Protein AF-A0A1G8N4F0-F1 (afdb_monomer_lite)

Organism: NCBI:txid83767

Secondary structure (DSSP, 8-state):
--------HHHHHHHHH--S-------------GGG----HHHHHHHHHHHHHHTS---SS--TTEEEEEPGGGS-TTT--SSPEEEEEEEEETTTTEEEEEEEES-GGG--TTEEEPPGGG---GGGSEEEEEEEEEEPPPTTPEEEEE--HHHHHHHHHHHHHHHHTPPP-SPP-TT--EEEEETTTEEEEE-PPPPTT-THHHHHHHHHHHHHHHHHHHHHHHHHHHHHHHHHHHHHHHHHTT--EEE-----SS----TT-EEEEETTTEEEEEEE-SSSEEEEEEEE-SSS-EEEEEEETTEEEEEEEE-STT-EEEEEEETTS-EEEEEEETTSPPEEEEE---

Foldseek 3Di:
DDDPADDDPVVLVCVVPDDPDDDPPDDDDDDDPPPPDPDPVVVVVLVVLQVVLVPDPQDLDDDQQWKKWAAQVNDDPVQRDPHTWIWGFHDAPPVQQKTKIWTFALPQLLFEPLKFQADCVQSFNSRRRITNLLGIAIANRDSPIDTGHGDDPQSSVSSPLSNVCNVVVPDFPDDDDGRDWDWDDRPDPHIGTTHYHADPPRPSVVVVVSSNVSRVSVRVVRLVVLCVLVVVLVVVLVVVLLVVVVWDKAWDQDDDPDDDDRDDKTKIDTHQAWIWIWDDDGSFKTKIKIFGNAQWKKKKFKDFPNHTDDIDIDRGRGDMDIDIDGNPGWMWIWIDTHPDDIRIRTRDDD

Structure (mmCIF, N/CA/C/O backbone):
data_AF-A0A1G8N4F0-F1
#
_entry.id   AF-A0A1G8N4F0-F1
#
loop_
_atom_site.group_PDB
_atom_site.id
_atom_site.type_symbol
_atom_site.label_atom_id
_atom_site.label_alt_id
_atom_site.label_comp_id
_atom_site.label_asym_id
_atom_site.label_entity_id
_atom_site.label_seq_id
_atom_site.pdbx_PDB_ins_code
_atom_site.Cartn_x
_atom_site.Cartn_y
_atom_site.Cartn_z
_atom_site.occupancy
_atom_site.B_iso_or_equiv
_atom_site.auth_seq_id
_atom_site.auth_comp_id
_atom_site.auth_asym_id
_atom_site.auth_atom_id
_atom_site.pdbx_PDB_model_num
ATOM 1 N N . MET A 1 1 ? -12.714 -10.539 -28.016 1.00 29.08 1 MET A N 1
ATOM 2 C CA . MET A 1 1 ? -13.065 -9.392 -27.149 1.00 29.08 1 MET A CA 1
ATOM 3 C C . MET A 1 1 ? -11.780 -8.821 -26.570 1.00 29.08 1 MET A C 1
ATOM 5 O O . MET A 1 1 ? -11.291 -9.310 -25.561 1.00 29.08 1 MET A O 1
ATOM 9 N N . THR A 1 2 ? -11.187 -7.851 -27.255 1.00 29.64 2 THR A N 1
ATOM 10 C CA . THR A 1 2 ? -9.996 -7.119 -26.814 1.00 29.64 2 THR A CA 1
ATOM 11 C C . THR A 1 2 ? -10.400 -6.172 -25.686 1.00 29.64 2 THR A C 1
ATOM 13 O O . THR A 1 2 ? -11.026 -5.141 -25.911 1.00 29.64 2 THR A O 1
ATOM 16 N N . ARG A 1 3 ? -10.120 -6.551 -24.434 1.00 36.69 3 ARG A N 1
ATOM 17 C CA . ARG A 1 3 ? -10.261 -5.628 -23.303 1.00 36.69 3 ARG A CA 1
ATOM 18 C C . ARG A 1 3 ? -9.151 -4.585 -23.441 1.00 36.69 3 ARG A C 1
ATOM 20 O O . ARG A 1 3 ? -7.982 -4.930 -23.321 1.00 36.69 3 ARG A O 1
ATOM 27 N N . ASN A 1 4 ? -9.512 -3.339 -23.742 1.00 36.84 4 ASN A N 1
ATOM 28 C CA . ASN A 1 4 ? -8.600 -2.197 -23.686 1.00 36.84 4 ASN A CA 1
ATOM 29 C C . ASN A 1 4 ? -8.135 -2.031 -22.234 1.00 36.84 4 ASN A C 1
ATOM 31 O O . ASN A 1 4 ? -8.921 -1.620 -21.386 1.00 36.84 4 ASN A O 1
ATOM 35 N N . VAL A 1 5 ? -6.890 -2.412 -21.933 1.00 45.81 5 VAL A N 1
ATOM 36 C CA . VAL A 1 5 ? -6.373 -2.402 -20.551 1.00 45.81 5 VAL A CA 1
ATOM 37 C C . VAL A 1 5 ? -5.671 -1.087 -20.196 1.00 45.81 5 VAL A C 1
ATO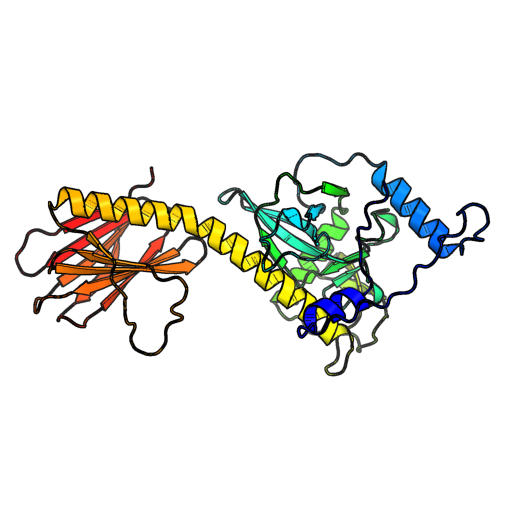M 39 O O . VAL A 1 5 ? -5.438 -0.856 -19.018 1.00 45.81 5 VAL A O 1
ATOM 42 N N . TRP A 1 6 ? -5.368 -0.191 -21.145 1.00 44.38 6 TRP A N 1
ATOM 43 C CA . TRP A 1 6 ? -4.582 1.005 -20.819 1.00 44.38 6 TRP A CA 1
ATOM 44 C C . TRP A 1 6 ? -4.972 2.267 -21.600 1.00 44.38 6 TRP A C 1
ATOM 46 O O . TRP A 1 6 ? -5.128 2.190 -22.820 1.00 44.38 6 TRP A O 1
ATOM 56 N N . PRO A 1 7 ? -5.101 3.441 -20.948 1.00 47.06 7 PRO A N 1
ATOM 57 C CA . PRO A 1 7 ? -5.279 4.709 -21.629 1.00 47.06 7 PRO A CA 1
ATOM 58 C C . PRO A 1 7 ? -3.924 5.362 -21.892 1.00 47.06 7 PRO A C 1
ATOM 60 O O . PRO A 1 7 ? -2.971 5.203 -21.138 1.00 47.06 7 PRO A O 1
ATOM 63 N N . SER A 1 8 ? -3.866 6.234 -22.888 1.00 48.88 8 SER A N 1
ATOM 64 C CA . SER A 1 8 ? -2.773 7.204 -22.979 1.00 48.88 8 SER A CA 1
ATOM 65 C C . SER A 1 8 ? -2.791 8.184 -21.791 1.00 48.88 8 SER A C 1
ATOM 67 O O . SER A 1 8 ? -3.851 8.454 -21.216 1.00 48.88 8 SER A O 1
ATOM 69 N N . LEU A 1 9 ? -1.646 8.810 -21.481 1.00 44.94 9 LEU A N 1
ATOM 70 C CA . LEU A 1 9 ? -1.523 9.919 -20.513 1.00 44.94 9 LEU A CA 1
ATOM 71 C C . LEU A 1 9 ? -2.575 11.030 -20.728 1.00 44.94 9 LEU A C 1
ATOM 73 O O . LEU A 1 9 ? -3.024 11.660 -19.773 1.00 44.94 9 LEU A O 1
ATOM 77 N N . ALA A 1 10 ? -3.032 11.228 -21.969 1.00 44.41 10 ALA A N 1
ATOM 78 C CA . ALA A 1 10 ? -4.098 12.169 -22.319 1.00 44.41 10 ALA A CA 1
ATOM 79 C C . ALA A 1 10 ? -5.476 11.803 -21.730 1.00 44.41 10 ALA A C 1
ATOM 81 O O . ALA A 1 10 ? -6.332 12.672 -21.563 1.00 44.41 10 ALA A O 1
ATOM 82 N N . SER A 1 11 ? -5.724 10.531 -21.421 1.00 48.78 11 SER A N 1
ATOM 83 C CA . SER A 1 11 ? -6.972 10.100 -20.777 1.00 48.78 11 SER A CA 1
ATOM 84 C C . SER A 1 11 ? -6.904 10.276 -19.258 1.00 48.78 11 SER A C 1
ATOM 86 O O . SER A 1 11 ? -7.895 10.672 -18.655 1.00 48.78 11 SER A O 1
ATOM 88 N N . ILE A 1 12 ? -5.724 10.082 -18.657 1.00 47.88 12 ILE A N 1
ATOM 89 C CA . ILE A 1 12 ? -5.466 10.368 -17.235 1.00 47.88 12 ILE A CA 1
ATOM 90 C C . ILE A 1 12 ? -5.532 11.885 -16.978 1.00 47.88 12 ILE A C 1
ATOM 92 O O . ILE A 1 12 ? -6.153 12.333 -16.017 1.00 47.88 12 ILE A O 1
ATOM 96 N N . ALA A 1 13 ? -4.966 12.700 -17.875 1.00 45.34 13 ALA A N 1
ATOM 97 C CA . ALA A 1 13 ? -5.033 14.159 -17.785 1.00 45.34 13 ALA A CA 1
ATOM 98 C C . ALA A 1 13 ? -6.472 14.693 -17.909 1.00 45.34 13 ALA A C 1
ATOM 100 O O . ALA A 1 13 ? -6.864 15.567 -17.139 1.00 45.34 13 ALA A O 1
ATOM 101 N N . ARG A 1 14 ? -7.288 14.133 -18.816 1.00 52.56 14 ARG A N 1
ATOM 102 C CA . ARG A 1 14 ? -8.720 14.471 -18.917 1.00 52.56 14 ARG A CA 1
ATOM 103 C C . ARG A 1 14 ? -9.490 14.144 -17.636 1.00 52.56 14 ARG A C 1
ATOM 105 O O . ARG A 1 14 ? -10.313 14.943 -17.221 1.00 52.56 14 ARG A O 1
ATOM 112 N N . GLN A 1 15 ? -9.182 13.031 -16.973 1.00 53.34 15 GLN A N 1
ATOM 113 C CA . GLN A 1 15 ? -9.840 12.632 -15.718 1.00 53.34 15 GLN A CA 1
ATOM 114 C C . GLN A 1 15 ? -9.545 13.570 -14.544 1.00 53.34 15 GLN A C 1
ATOM 116 O O . GLN A 1 15 ? -10.361 13.701 -13.639 1.00 53.34 15 GLN A O 1
ATOM 121 N N . LEU A 1 16 ? -8.385 14.223 -14.542 1.00 46.12 16 LEU A N 1
ATOM 122 C CA . LEU A 1 16 ? -7.982 15.120 -13.458 1.00 46.12 16 LEU A CA 1
ATOM 123 C C . LEU A 1 16 ? -8.443 16.568 -13.661 1.00 46.12 16 LEU A C 1
ATOM 125 O O . LEU A 1 16 ? -8.425 17.337 -12.700 1.00 46.12 16 LEU A O 1
ATOM 129 N N . HIS A 1 17 ? -8.844 16.928 -14.883 1.00 49.03 17 HIS A N 1
ATOM 130 C CA . HIS A 1 17 ? -9.198 18.293 -15.281 1.00 49.03 17 HIS A CA 1
ATOM 131 C C . HIS A 1 17 ? -10.611 18.433 -15.866 1.00 49.03 17 HIS A C 1
ATOM 133 O O . HIS A 1 17 ? -10.948 19.512 -16.349 1.00 49.03 17 HIS A O 1
ATOM 139 N N . ALA A 1 18 ? -11.436 17.382 -15.838 1.00 42.41 18 ALA A N 1
ATOM 140 C CA . ALA A 1 18 ? -12.821 17.464 -16.290 1.00 42.41 18 ALA A CA 1
ATOM 141 C C . ALA A 1 18 ? -13.658 18.316 -15.320 1.00 42.41 18 ALA A C 1
ATOM 143 O O . ALA A 1 18 ? -14.152 17.830 -14.306 1.00 42.41 18 ALA A O 1
ATOM 144 N N . SER A 1 19 ? -13.785 19.599 -15.652 1.00 38.38 19 SER A N 1
ATOM 145 C CA . SER A 1 19 ? -14.984 20.391 -15.378 1.00 38.38 19 SER A CA 1
ATOM 146 C C . SER A 1 19 ? -16.078 19.976 -16.374 1.00 38.38 19 SER A C 1
ATOM 148 O O . SER A 1 19 ? -15.765 19.652 -17.518 1.00 38.38 19 SER A O 1
ATOM 150 N N . ASP A 1 20 ? -17.331 19.992 -15.924 1.00 41.59 20 ASP A N 1
ATOM 151 C CA . ASP A 1 20 ? -18.568 19.418 -16.496 1.00 41.59 20 ASP A CA 1
ATOM 152 C C . ASP A 1 20 ? -19.014 19.789 -17.939 1.00 41.59 20 ASP A C 1
ATOM 154 O O . ASP A 1 20 ? -20.184 19.610 -18.264 1.00 41.59 20 ASP A O 1
ATOM 158 N N . ASP A 1 21 ? -18.151 20.221 -18.860 1.00 42.28 21 ASP A N 1
ATOM 159 C CA . ASP A 1 21 ? -18.576 20.523 -20.241 1.00 42.28 21 ASP A CA 1
ATOM 160 C C . ASP A 1 21 ? -18.118 19.449 -21.241 1.00 42.28 21 ASP A C 1
ATOM 162 O O . ASP A 1 21 ? -17.033 19.504 -21.827 1.00 42.28 21 ASP A O 1
ATOM 166 N N . VAL A 1 22 ? -18.981 18.450 -21.451 1.00 41.25 22 VAL A N 1
ATOM 167 C CA . VAL A 1 22 ? -18.850 17.450 -22.520 1.00 41.25 22 VAL A CA 1
ATOM 168 C C . VAL A 1 22 ? -19.517 17.977 -23.792 1.00 41.25 22 VAL A C 1
ATOM 170 O O . VAL A 1 22 ? -20.742 18.027 -23.882 1.00 41.25 22 VAL A O 1
ATOM 173 N N . ILE A 1 23 ? -18.714 18.301 -24.808 1.00 41.47 23 ILE A N 1
ATOM 174 C CA . ILE A 1 23 ? -19.145 18.246 -26.211 1.00 41.47 23 ILE A CA 1
ATOM 175 C C . ILE A 1 23 ? -18.539 16.969 -26.796 1.00 41.47 23 ILE A C 1
ATOM 177 O O . ILE A 1 23 ? -17.326 16.872 -26.990 1.00 41.47 23 ILE A O 1
ATOM 181 N N . ASP A 1 24 ? -19.395 15.972 -27.007 1.00 47.94 24 ASP A N 1
ATOM 182 C CA . ASP A 1 24 ? -19.077 14.727 -27.703 1.00 47.94 24 ASP A CA 1
ATOM 183 C C . ASP A 1 24 ? -19.168 14.973 -29.212 1.00 47.94 24 ASP A C 1
ATOM 185 O O . ASP A 1 24 ? -20.249 14.947 -29.794 1.00 47.94 24 ASP A O 1
ATOM 189 N N . ASP A 1 25 ? -18.028 15.288 -29.825 1.00 39.84 25 ASP A N 1
ATOM 190 C CA . ASP A 1 25 ? -17.895 15.451 -31.276 1.00 39.84 25 ASP A CA 1
ATOM 191 C C . ASP A 1 25 ? -16.646 14.697 -31.762 1.00 39.84 25 ASP A C 1
ATOM 193 O O . ASP A 1 25 ? -15.763 15.228 -32.440 1.00 39.84 25 ASP A O 1
ATOM 197 N N . THR A 1 26 ? -16.511 13.437 -31.330 1.00 42.12 26 THR A N 1
ATOM 198 C CA . THR A 1 26 ? -15.442 12.564 -31.827 1.00 42.12 26 THR A CA 1
ATOM 199 C C . THR A 1 26 ? -15.908 11.922 -33.138 1.00 42.12 26 THR A C 1
ATOM 201 O O . THR A 1 26 ? -16.843 11.118 -33.110 1.00 42.12 26 THR A O 1
ATOM 204 N N . PRO A 1 27 ? -15.293 12.226 -34.297 1.00 36.56 27 PRO A N 1
ATOM 205 C CA . PRO A 1 27 ? -15.675 11.597 -35.552 1.00 36.56 27 PRO A CA 1
ATOM 206 C C . PRO A 1 27 ? -15.465 10.084 -35.464 1.00 36.56 27 PRO A C 1
ATOM 208 O O . PRO A 1 27 ? -14.425 9.601 -35.011 1.00 36.56 27 PRO A O 1
ATOM 211 N N . PHE A 1 28 ? -16.476 9.340 -35.904 1.00 35.78 28 PHE A N 1
ATOM 212 C CA . PHE A 1 28 ? -16.456 7.887 -35.996 1.00 35.78 28 PHE A CA 1
ATOM 213 C C . PHE A 1 28 ? -15.384 7.476 -37.017 1.00 35.78 28 PHE A C 1
ATOM 215 O O . PHE A 1 28 ? -15.583 7.607 -38.224 1.00 35.78 28 PHE A O 1
ATOM 222 N N . VAL A 1 29 ? -14.214 7.040 -36.544 1.00 42.00 29 VAL A N 1
ATOM 223 C CA . VAL A 1 29 ? -13.165 6.494 -37.415 1.00 42.00 29 VAL A CA 1
ATOM 224 C C . VAL A 1 29 ? -13.551 5.058 -37.747 1.00 42.00 29 VAL A C 1
ATOM 226 O O . VAL A 1 29 ? -13.510 4.178 -36.888 1.00 42.00 29 VAL A O 1
ATOM 229 N N . GLU A 1 30 ? -13.960 4.836 -38.992 1.00 40.62 30 GLU A N 1
ATOM 230 C CA . GLU A 1 30 ? -14.198 3.507 -39.547 1.00 40.62 30 GLU A CA 1
ATOM 231 C C . GLU A 1 30 ? -12.885 2.705 -39.467 1.00 40.62 30 GLU A C 1
ATOM 233 O O . GLU A 1 30 ? -11.879 3.059 -40.085 1.00 40.62 30 GLU A O 1
ATOM 238 N N . LEU A 1 31 ? -12.856 1.676 -38.612 1.00 47.81 31 LEU A N 1
ATOM 239 C CA . LEU A 1 31 ? -11.682 0.824 -38.422 1.00 47.81 31 LEU A CA 1
ATOM 240 C C . LEU A 1 31 ? -11.444 0.033 -39.712 1.00 47.81 31 LEU A C 1
ATOM 242 O O . LEU A 1 31 ? -12.223 -0.862 -40.042 1.00 47.81 31 LEU A O 1
ATOM 246 N N . LEU A 1 32 ? -10.371 0.364 -40.434 1.00 47.38 32 LEU A N 1
ATOM 247 C CA . LEU A 1 32 ? -9.912 -0.427 -41.575 1.00 47.38 32 LEU A CA 1
ATOM 248 C C . LEU A 1 32 ? -9.654 -1.885 -41.138 1.00 47.38 32 LEU A C 1
ATOM 250 O O . LEU A 1 32 ? -9.217 -2.112 -40.003 1.00 47.38 32 LEU A O 1
ATOM 254 N N . PRO A 1 33 ? -9.911 -2.878 -42.008 1.00 53.06 33 PRO A N 1
ATOM 255 C CA . PRO A 1 33 ? -9.571 -4.269 -41.728 1.00 53.06 33 PRO A CA 1
ATOM 256 C C . PRO A 1 33 ? -8.075 -4.396 -41.399 1.00 53.06 33 PRO A C 1
ATOM 258 O O . PRO A 1 33 ? -7.224 -3.858 -42.103 1.00 53.06 33 PRO A O 1
ATOM 261 N N . PHE A 1 34 ? -7.766 -5.098 -40.304 1.00 56.06 34 PHE A N 1
ATOM 262 C CA . PHE A 1 34 ? -6.419 -5.227 -39.725 1.00 56.06 34 PHE A CA 1
ATOM 263 C C . PHE A 1 34 ? -5.393 -5.923 -40.635 1.00 56.06 34 PHE A C 1
ATOM 265 O O . PHE A 1 34 ? -4.206 -5.909 -40.316 1.00 56.06 34 PHE A O 1
ATOM 272 N N . ASP A 1 35 ? -5.831 -6.518 -41.744 1.00 55.69 35 ASP A N 1
ATOM 273 C CA . ASP A 1 35 ? -5.010 -7.404 -42.571 1.00 55.69 35 ASP A CA 1
ATOM 274 C C . ASP A 1 35 ? -3.977 -6.663 -43.450 1.00 55.69 35 ASP A C 1
ATOM 276 O O . ASP A 1 35 ? -3.038 -7.296 -43.921 1.00 55.69 35 ASP A O 1
ATOM 280 N N . ASP A 1 36 ? -4.090 -5.335 -43.611 1.00 56.47 36 ASP A N 1
ATOM 281 C CA . ASP A 1 36 ? -3.218 -4.517 -44.483 1.00 56.47 36 ASP A CA 1
ATOM 282 C C . ASP A 1 36 ? -2.336 -3.491 -43.733 1.00 56.47 36 ASP A C 1
ATOM 284 O O . ASP A 1 36 ? -1.729 -2.606 -44.343 1.00 56.47 36 ASP A O 1
ATOM 288 N N . ILE A 1 37 ? -2.244 -3.566 -42.400 1.00 68.56 37 ILE A N 1
ATOM 289 C CA . ILE A 1 37 ? -1.396 -2.645 -41.627 1.00 68.56 37 ILE A CA 1
ATOM 290 C C . ILE A 1 37 ? 0.019 -3.226 -41.522 1.00 68.56 37 ILE A C 1
ATOM 292 O O . ILE A 1 37 ? 0.244 -4.180 -40.778 1.00 68.56 37 ILE A O 1
ATOM 296 N N . ASP A 1 38 ? 0.983 -2.617 -42.221 1.00 81.06 38 ASP A N 1
ATOM 297 C CA . ASP A 1 38 ? 2.414 -2.876 -42.009 1.00 81.06 38 ASP A CA 1
ATOM 298 C C . ASP A 1 38 ? 2.802 -2.409 -40.598 1.00 81.06 38 ASP A C 1
ATOM 300 O O . ASP A 1 38 ? 2.984 -1.218 -40.323 1.00 81.06 38 ASP A O 1
ATOM 304 N N . LEU A 1 39 ? 2.798 -3.355 -39.660 1.00 80.69 39 LEU A N 1
ATOM 305 C CA . LEU A 1 39 ? 2.979 -3.077 -38.247 1.00 80.69 39 LEU A CA 1
ATOM 306 C C . LEU A 1 39 ? 4.463 -2.777 -37.977 1.00 80.69 39 LEU A C 1
ATOM 308 O O . LEU A 1 39 ? 5.310 -3.639 -38.224 1.00 80.69 39 LEU A O 1
ATOM 312 N N . PRO A 1 40 ? 4.814 -1.603 -37.413 1.00 90.62 40 PRO A N 1
ATOM 313 C CA . PRO A 1 40 ? 6.203 -1.294 -37.107 1.00 90.62 40 PRO A CA 1
ATOM 314 C C . PRO A 1 40 ? 6.849 -2.393 -36.240 1.00 90.62 40 PRO A C 1
ATOM 316 O O . PRO A 1 40 ? 6.224 -2.825 -35.265 1.00 90.62 40 PRO A O 1
ATOM 319 N N . PRO A 1 41 ? 8.109 -2.799 -36.502 1.00 85.69 41 PRO A N 1
ATOM 320 C CA . PRO A 1 41 ? 8.722 -3.958 -35.840 1.00 85.69 41 PRO A CA 1
ATOM 321 C C . PRO A 1 41 ? 8.718 -3.895 -34.308 1.00 85.69 41 PRO A C 1
ATOM 323 O O . PRO A 1 41 ? 8.556 -4.908 -33.635 1.00 85.69 41 PRO A O 1
ATOM 326 N N . HIS A 1 42 ? 8.856 -2.696 -33.738 1.00 84.62 42 HIS A N 1
ATOM 327 C CA . HIS A 1 42 ? 8.821 -2.505 -32.288 1.00 84.62 42 HIS A CA 1
ATOM 328 C C . HIS A 1 42 ? 7.425 -2.750 -31.691 1.00 84.62 42 HIS A C 1
ATOM 330 O O . HIS A 1 42 ? 7.319 -3.278 -30.588 1.00 84.62 42 HIS A O 1
ATOM 336 N N . ILE A 1 43 ? 6.350 -2.415 -32.413 1.00 85.50 43 ILE A N 1
ATOM 337 C CA . ILE A 1 43 ? 4.978 -2.710 -31.982 1.00 85.50 43 ILE A CA 1
ATOM 338 C C . ILE A 1 43 ? 4.708 -4.208 -32.106 1.00 85.50 43 ILE A C 1
ATOM 340 O O . ILE A 1 43 ? 4.135 -4.787 -31.187 1.00 85.50 43 ILE A O 1
ATOM 344 N N . ALA A 1 44 ? 5.172 -4.845 -33.188 1.00 86.25 44 ALA A N 1
ATOM 345 C CA . ALA A 1 44 ? 5.085 -6.296 -33.352 1.00 86.25 44 ALA A CA 1
ATOM 346 C C . ALA A 1 44 ? 5.737 -7.029 -32.169 1.00 86.25 44 ALA A C 1
ATOM 348 O O . ALA A 1 44 ? 5.088 -7.853 -31.528 1.00 86.25 44 ALA A O 1
ATOM 349 N N . ALA A 1 45 ? 6.957 -6.632 -31.793 1.00 84.94 45 ALA A N 1
ATOM 350 C CA . ALA A 1 45 ? 7.670 -7.205 -30.653 1.00 84.94 45 ALA A CA 1
ATOM 351 C C . ALA A 1 45 ? 6.911 -7.035 -29.321 1.00 84.94 45 ALA A C 1
ATOM 353 O O . ALA A 1 45 ? 6.830 -7.975 -28.532 1.00 84.94 45 ALA A O 1
ATOM 354 N N . LEU A 1 46 ? 6.303 -5.868 -29.071 1.00 84.50 46 LEU A N 1
ATOM 355 C CA . LEU A 1 46 ? 5.492 -5.641 -27.866 1.00 84.50 46 LEU A CA 1
ATOM 356 C C . LEU A 1 46 ? 4.226 -6.511 -27.838 1.00 84.50 46 LEU A C 1
ATOM 358 O O . LEU A 1 46 ? 3.833 -6.996 -26.773 1.00 84.50 46 LEU A O 1
ATOM 362 N N . ILE A 1 47 ? 3.583 -6.715 -28.992 1.00 84.38 47 ILE A N 1
ATOM 363 C CA . ILE A 1 47 ? 2.423 -7.607 -29.116 1.00 84.38 47 ILE A CA 1
ATOM 364 C C . ILE A 1 47 ? 2.846 -9.051 -28.854 1.00 84.38 47 ILE A C 1
ATOM 366 O O . ILE A 1 47 ? 2.217 -9.721 -28.039 1.00 84.38 47 ILE A O 1
ATOM 370 N N . GLU A 1 48 ? 3.920 -9.516 -29.490 1.00 86.00 48 GLU A N 1
ATOM 371 C CA . GLU A 1 48 ? 4.461 -10.863 -29.291 1.00 86.00 48 GLU A CA 1
ATOM 372 C C . GLU A 1 48 ? 4.820 -11.111 -27.824 1.00 86.00 48 GLU A C 1
ATOM 374 O O . GLU A 1 48 ? 4.417 -12.126 -27.255 1.00 86.00 48 GLU A O 1
ATOM 379 N N . GLN A 1 49 ? 5.490 -10.155 -27.174 1.00 84.75 49 GLN A N 1
ATOM 380 C CA . GLN A 1 49 ? 5.831 -10.241 -25.756 1.00 84.75 49 GLN A CA 1
ATOM 381 C C . GLN A 1 49 ? 4.582 -10.335 -24.871 1.00 84.75 49 GLN A C 1
ATOM 383 O O . GLN A 1 49 ? 4.536 -11.156 -23.954 1.00 84.75 49 GLN A O 1
ATOM 388 N N . ARG A 1 50 ? 3.547 -9.537 -25.152 1.00 86.19 50 ARG A N 1
ATOM 389 C CA . ARG A 1 50 ? 2.267 -9.608 -24.433 1.00 86.19 50 ARG A CA 1
ATOM 390 C C . ARG A 1 50 ? 1.553 -10.942 -24.649 1.00 86.19 50 ARG A C 1
ATOM 392 O O . ARG A 1 50 ? 0.999 -11.503 -23.709 1.00 86.19 50 ARG A O 1
ATOM 399 N N . VAL A 1 51 ? 1.551 -11.469 -25.869 1.00 84.56 51 VAL A N 1
ATOM 400 C CA . VAL A 1 51 ? 0.957 -12.784 -26.151 1.00 84.56 51 VAL A CA 1
ATOM 401 C C . VAL A 1 51 ? 1.724 -13.877 -25.405 1.00 84.56 51 VAL A C 1
ATOM 403 O O . VAL A 1 51 ? 1.110 -14.736 -24.772 1.00 84.56 51 VAL A O 1
ATOM 406 N N . ALA A 1 52 ? 3.055 -13.819 -25.409 1.00 82.81 52 ALA A N 1
ATOM 407 C CA . ALA A 1 52 ? 3.900 -14.772 -24.701 1.00 82.81 52 ALA A CA 1
ATOM 408 C C . ALA A 1 52 ? 3.701 -14.715 -23.176 1.00 82.81 52 ALA A C 1
ATOM 410 O O . ALA A 1 52 ? 3.647 -15.763 -22.531 1.00 82.81 52 ALA A O 1
ATOM 411 N N . SER A 1 53 ? 3.548 -13.524 -22.585 1.00 81.56 53 SER A N 1
ATOM 412 C CA . SER A 1 53 ? 3.327 -13.378 -21.139 1.00 81.56 53 SER A CA 1
ATOM 413 C C . SER A 1 53 ? 1.983 -13.967 -20.694 1.00 81.56 53 SER A C 1
ATOM 415 O O . SER A 1 53 ? 1.913 -14.608 -19.645 1.00 81.56 53 SER A O 1
ATOM 417 N N . GLN A 1 54 ? 0.933 -13.832 -21.512 1.00 80.44 54 GLN A N 1
ATOM 418 C CA . GLN A 1 54 ? -0.395 -14.396 -21.241 1.00 80.44 54 GLN A CA 1
ATOM 419 C C . GLN A 1 54 ? -0.432 -15.927 -21.297 1.00 80.44 54 GLN A C 1
ATOM 421 O O . GLN A 1 54 ? -1.283 -16.542 -20.662 1.00 80.44 54 GLN A O 1
ATOM 426 N N . GLN A 1 55 ? 0.482 -16.550 -22.043 1.00 78.38 55 GLN A N 1
ATOM 427 C CA . GLN A 1 55 ? 0.575 -18.009 -22.145 1.00 78.38 55 GLN A CA 1
ATOM 428 C C . GLN A 1 55 ? 1.329 -18.651 -20.973 1.00 78.38 55 GLN A C 1
ATOM 430 O O . GLN A 1 55 ? 1.314 -19.876 -20.828 1.00 78.38 55 GLN A O 1
ATOM 435 N N . ARG A 1 56 ? 2.008 -17.860 -20.132 1.00 72.62 56 ARG A N 1
ATOM 436 C CA . ARG A 1 56 ? 2.752 -18.395 -18.988 1.00 72.62 56 ARG A CA 1
ATOM 437 C C . ARG A 1 56 ? 1.797 -18.908 -17.911 1.00 72.62 56 ARG A C 1
ATOM 439 O O . ARG A 1 56 ? 0.747 -18.308 -17.700 1.00 72.62 56 ARG A O 1
ATOM 446 N N . PRO A 1 57 ? 2.169 -19.965 -17.167 1.00 65.94 57 PRO A N 1
ATOM 447 C CA . PRO A 1 57 ? 1.420 -20.384 -15.993 1.00 65.94 57 PRO A CA 1
ATOM 448 C C . PRO A 1 57 ? 1.331 -19.237 -14.986 1.00 65.94 57 PRO A C 1
ATOM 450 O O . PRO A 1 57 ? 2.320 -18.833 -14.372 1.00 65.94 57 PRO A O 1
ATOM 453 N N . GLN A 1 58 ? 0.128 -18.706 -14.834 1.00 66.19 58 GLN A N 1
ATOM 454 C CA . GLN A 1 58 ? -0.191 -17.691 -13.849 1.00 66.19 58 GLN A CA 1
ATOM 455 C C . GLN A 1 58 ? -0.552 -18.441 -12.569 1.00 66.19 58 GLN A C 1
ATOM 457 O O . GLN A 1 58 ? -1.608 -19.060 -12.476 1.00 66.19 58 GLN A O 1
ATOM 462 N N . GLY A 1 59 ? 0.382 -18.516 -11.619 1.00 59.59 59 GLY A N 1
ATOM 463 C CA . GLY A 1 59 ? 0.105 -19.135 -10.326 1.00 59.59 59 GLY A CA 1
ATOM 464 C C . GLY A 1 59 ? -1.098 -18.457 -9.663 1.00 59.59 59 GLY A C 1
ATOM 465 O O . GLY A 1 59 ? -1.173 -17.233 -9.630 1.00 59.59 59 GLY A O 1
ATOM 466 N N . ASN A 1 60 ? -2.031 -19.246 -9.127 1.00 65.81 60 ASN A N 1
ATOM 467 C CA . ASN A 1 60 ? -3.243 -18.711 -8.488 1.00 65.81 60 ASN A CA 1
ATOM 468 C C . ASN A 1 60 ? -3.021 -18.281 -7.028 1.00 65.81 60 ASN A C 1
ATOM 470 O O . ASN A 1 60 ? -3.908 -17.694 -6.417 1.00 65.81 60 ASN A O 1
ATOM 474 N N . ALA A 1 61 ? -1.863 -18.603 -6.447 1.00 79.50 61 ALA A N 1
ATOM 475 C CA . ALA A 1 61 ? -1.530 -18.230 -5.080 1.00 79.50 61 ALA A CA 1
ATOM 476 C C . ALA A 1 61 ? -0.834 -16.865 -5.058 1.00 79.50 61 ALA A C 1
ATOM 478 O O . ALA A 1 61 ? 0.163 -16.664 -5.754 1.00 79.50 61 ALA A O 1
ATOM 479 N N . LEU A 1 62 ? -1.329 -15.954 -4.220 1.00 89.12 62 LEU A N 1
ATOM 480 C CA . LEU A 1 62 ? -0.656 -14.689 -3.937 1.00 89.12 62 LEU A CA 1
ATOM 481 C C . LEU A 1 62 ? 0.665 -14.978 -3.214 1.00 89.12 62 LEU A C 1
ATOM 483 O O . LEU A 1 62 ? 0.697 -15.727 -2.240 1.00 89.12 62 LEU A O 1
ATOM 487 N N . GLN A 1 63 ? 1.766 -14.431 -3.727 1.00 92.94 63 GLN A N 1
ATOM 488 C CA . GLN A 1 63 ? 3.113 -14.654 -3.201 1.00 92.94 63 GLN A CA 1
ATOM 489 C C . GLN A 1 63 ? 3.983 -13.403 -3.392 1.00 92.94 63 GLN A C 1
ATOM 491 O O . GLN A 1 63 ? 3.741 -12.629 -4.320 1.00 92.94 63 GLN A O 1
ATOM 496 N N . PRO A 1 64 ? 5.048 -13.230 -2.590 1.00 95.94 64 PRO A N 1
ATOM 497 C CA . PRO A 1 64 ? 6.073 -12.223 -2.846 1.00 95.94 64 PRO A CA 1
ATOM 498 C C . PRO A 1 64 ? 6.631 -12.287 -4.276 1.00 95.94 64 PRO A C 1
ATOM 500 O O . PRO A 1 64 ? 7.012 -13.356 -4.772 1.00 95.94 64 PRO A O 1
ATOM 503 N N . GLY A 1 65 ? 6.690 -11.124 -4.921 1.00 95.69 65 GLY A N 1
ATOM 504 C CA . GLY A 1 65 ? 7.098 -10.924 -6.308 1.00 95.69 65 GLY A CA 1
ATOM 505 C C . GLY A 1 65 ? 5.977 -11.123 -7.327 1.00 95.69 65 GLY A C 1
ATOM 506 O O . GLY A 1 65 ? 6.186 -10.845 -8.504 1.00 95.69 65 GLY A O 1
ATOM 507 N N . GLN A 1 66 ? 4.798 -11.602 -6.922 1.00 95.75 66 GLN A N 1
ATOM 508 C CA . GLN A 1 66 ? 3.674 -11.778 -7.837 1.00 95.75 66 GLN A CA 1
ATOM 509 C C . GLN A 1 66 ? 3.185 -10.413 -8.330 1.00 95.75 66 GLN A C 1
ATOM 511 O O . GLN A 1 66 ? 2.962 -9.495 -7.542 1.00 95.75 66 GLN A O 1
ATOM 516 N N . LEU A 1 67 ? 2.994 -10.294 -9.640 1.00 95.69 67 LEU A N 1
ATOM 517 C CA . LEU A 1 67 ? 2.327 -9.160 -10.258 1.00 95.69 67 LEU A CA 1
ATOM 518 C C . LEU A 1 67 ? 0.843 -9.473 -10.394 1.00 95.69 67 LEU A C 1
ATOM 520 O O . LEU A 1 67 ? 0.479 -10.568 -10.837 1.00 95.69 67 LEU A O 1
ATOM 524 N N . VAL A 1 68 ? -0.006 -8.518 -10.034 1.00 94.38 68 VAL A N 1
ATOM 525 C CA . VAL A 1 68 ? -1.463 -8.633 -10.149 1.00 94.38 68 VAL A CA 1
ATOM 526 C C . VAL A 1 68 ? -2.054 -7.377 -10.777 1.00 94.38 68 VAL A C 1
ATOM 528 O O . VAL A 1 68 ? -1.593 -6.268 -10.523 1.00 94.38 68 VAL A O 1
ATOM 531 N N . SER A 1 69 ? -3.078 -7.550 -11.605 1.00 93.12 69 SER A N 1
ATOM 532 C CA . SER A 1 69 ? -3.890 -6.475 -12.167 1.00 93.12 69 SER A CA 1
ATOM 533 C C . SER A 1 69 ? -5.219 -6.419 -11.425 1.00 93.12 69 SER A C 1
ATOM 535 O O . SER A 1 69 ? -5.991 -7.376 -11.451 1.00 93.12 69 SER A O 1
ATOM 537 N N . VAL A 1 70 ? -5.482 -5.305 -10.749 1.00 90.31 70 VAL A N 1
ATOM 538 C CA . VAL A 1 70 ? -6.714 -5.074 -9.994 1.00 90.31 70 VAL A CA 1
ATOM 539 C C . VAL A 1 70 ? -7.696 -4.292 -10.867 1.00 90.31 70 VAL A C 1
ATOM 541 O O . VAL A 1 70 ? -7.379 -3.166 -11.259 1.00 90.31 70 VAL A O 1
ATOM 544 N N . PRO A 1 71 ? -8.873 -4.848 -11.208 1.00 88.56 71 PRO A N 1
ATOM 545 C CA . PRO A 1 71 ? -9.796 -4.195 -12.128 1.00 88.56 71 PRO A CA 1
ATOM 546 C C . PRO A 1 71 ? -10.474 -2.963 -11.500 1.00 88.56 71 PRO A C 1
ATOM 548 O O . PRO A 1 71 ? -10.727 -2.958 -10.297 1.00 88.56 71 PRO A O 1
ATOM 551 N N . PRO A 1 72 ? -10.891 -1.963 -12.306 1.00 84.50 72 PRO A N 1
ATOM 552 C CA . PRO A 1 72 ? -11.678 -0.808 -11.860 1.00 84.50 72 PRO A CA 1
ATOM 553 C C . PRO A 1 72 ? -12.880 -1.161 -10.984 1.00 84.50 72 PRO A C 1
ATOM 555 O O . PRO A 1 72 ? -13.209 -0.457 -10.036 1.00 84.50 72 PRO A O 1
ATOM 558 N N . SER A 1 73 ? -13.559 -2.262 -11.308 1.00 80.56 73 SER A N 1
ATOM 559 C CA . SER A 1 73 ? -14.747 -2.725 -10.591 1.00 80.56 73 SER A CA 1
ATOM 560 C C . SER A 1 73 ? -14.478 -3.096 -9.137 1.00 80.56 73 SER A C 1
ATOM 562 O O . SER A 1 73 ? -15.418 -3.076 -8.353 1.00 80.56 73 SER A O 1
ATOM 564 N N . ALA A 1 74 ? -13.226 -3.401 -8.788 1.00 77.69 74 ALA A N 1
ATOM 565 C CA . ALA A 1 74 ? -12.822 -3.662 -7.414 1.00 77.69 74 ALA A CA 1
ATOM 566 C C . ALA A 1 74 ? -12.715 -2.380 -6.569 1.00 77.69 74 ALA A C 1
ATOM 568 O O . ALA A 1 74 ? -12.464 -2.475 -5.374 1.00 77.69 74 ALA A O 1
ATOM 569 N N . PHE A 1 75 ? -12.911 -1.204 -7.180 1.00 73.75 75 PHE A N 1
ATOM 570 C CA . PHE A 1 75 ? -12.868 0.094 -6.517 1.00 73.75 75 PHE A CA 1
ATOM 571 C C . PHE A 1 75 ? -14.255 0.789 -6.508 1.00 73.75 75 PHE A C 1
ATOM 573 O O . PHE A 1 75 ? -15.052 0.601 -7.450 1.00 73.75 75 PHE A O 1
ATOM 580 N N . PRO A 1 76 ? -14.543 1.627 -5.489 1.00 67.75 76 PRO A N 1
ATOM 581 C CA . PRO A 1 76 ? -15.785 2.370 -5.317 1.00 67.75 76 PRO A CA 1
ATOM 582 C C . PRO A 1 76 ? -16.102 3.275 -6.503 1.00 67.75 76 PRO A C 1
ATOM 584 O O . PRO A 1 76 ? -15.186 3.848 -7.093 1.00 67.75 76 PRO A O 1
ATOM 587 N N . PRO A 1 77 ? -17.387 3.462 -6.854 1.00 70.88 77 PRO A N 1
ATOM 588 C CA . PRO A 1 77 ? -17.778 4.231 -8.033 1.00 70.88 77 PRO A CA 1
ATOM 589 C C . PRO A 1 77 ? -17.245 5.671 -8.085 1.00 70.88 77 PRO A C 1
ATOM 591 O O . PRO A 1 77 ? -16.902 6.137 -9.166 1.00 70.88 77 PRO A O 1
ATOM 594 N N . ASP A 1 78 ? -17.151 6.367 -6.950 1.00 69.94 78 ASP A N 1
ATOM 595 C CA . ASP A 1 78 ? -16.732 7.774 -6.855 1.00 69.94 78 ASP A CA 1
ATOM 596 C C . ASP A 1 78 ? -15.218 7.979 -7.034 1.00 69.94 78 ASP A C 1
ATOM 598 O O . ASP A 1 78 ? -14.763 9.097 -7.277 1.00 69.94 78 ASP A O 1
ATOM 602 N N . ARG A 1 79 ? -14.426 6.908 -6.909 1.00 68.31 79 ARG A N 1
ATOM 603 C CA . ARG A 1 79 ? -12.950 6.948 -6.938 1.00 68.31 79 ARG A CA 1
ATOM 604 C C . ARG A 1 79 ? -12.338 5.852 -7.802 1.00 68.31 79 ARG A C 1
ATOM 606 O O . ARG A 1 79 ? -11.133 5.609 -7.748 1.00 68.31 79 ARG A O 1
ATOM 613 N N . ARG A 1 80 ? -13.170 5.197 -8.608 1.00 75.38 80 ARG A N 1
ATOM 614 C CA . ARG A 1 80 ? -12.786 4.112 -9.499 1.00 75.38 80 ARG A CA 1
ATOM 615 C C . ARG A 1 80 ? -11.756 4.616 -10.512 1.00 75.38 80 ARG A C 1
ATOM 617 O O . ARG A 1 80 ? -12.078 5.518 -11.289 1.00 75.38 80 ARG A O 1
ATOM 624 N N . PRO A 1 81 ? -10.548 4.026 -10.574 1.00 78.75 81 PRO A N 1
ATOM 625 C CA . PRO A 1 81 ? -9.645 4.313 -11.672 1.00 78.75 81 PRO A CA 1
ATOM 626 C C . PRO A 1 81 ? -10.310 3.842 -12.964 1.00 78.75 81 PRO A C 1
ATOM 628 O O . PRO A 1 81 ? -10.955 2.796 -12.998 1.00 78.75 81 PRO A O 1
ATOM 631 N N . ALA A 1 82 ? -10.156 4.590 -14.051 1.00 76.81 82 ALA A N 1
ATOM 632 C CA . ALA A 1 82 ? -10.753 4.195 -15.326 1.00 76.81 82 ALA A CA 1
ATOM 633 C C . ALA A 1 82 ? -10.162 2.892 -15.890 1.00 76.81 82 ALA A C 1
ATOM 635 O O . ALA A 1 82 ? -10.747 2.289 -16.789 1.00 76.81 82 ALA A O 1
ATOM 636 N N . VAL A 1 83 ? -9.001 2.472 -15.379 1.00 82.12 83 VAL A N 1
ATOM 637 C CA . VAL A 1 83 ? -8.265 1.295 -15.839 1.00 82.12 83 VAL A CA 1
ATOM 638 C C . VAL A 1 83 ? -7.714 0.466 -14.692 1.00 82.12 83 VAL A C 1
ATOM 640 O O . VAL A 1 83 ? -7.627 0.962 -13.567 1.00 82.12 83 VAL A O 1
ATOM 643 N N . PRO A 1 84 ? -7.371 -0.806 -14.959 1.00 88.69 84 PRO A N 1
ATOM 644 C CA . PRO A 1 84 ? -6.797 -1.658 -13.938 1.00 88.69 84 PRO A CA 1
ATOM 645 C C . PRO A 1 84 ? -5.490 -1.102 -13.378 1.00 88.69 84 PRO A C 1
ATOM 647 O O . PRO A 1 84 ? -4.654 -0.579 -14.113 1.00 88.69 84 PRO A O 1
ATOM 650 N N . VAL A 1 85 ? -5.302 -1.272 -12.073 1.00 91.00 85 VAL A N 1
ATOM 651 C CA . VAL A 1 85 ? -4.069 -0.901 -11.373 1.00 91.00 85 VAL A CA 1
ATOM 652 C C . VAL A 1 85 ? -3.192 -2.140 -11.274 1.00 91.00 85 VAL A C 1
ATOM 654 O O . VAL A 1 85 ? -3.637 -3.171 -10.770 1.00 91.00 85 VAL A O 1
ATOM 657 N N . LEU A 1 86 ? -1.955 -2.063 -11.766 1.00 94.94 86 LEU A N 1
ATOM 658 C CA . LEU A 1 86 ? -0.993 -3.151 -11.618 1.00 94.94 86 LEU A CA 1
ATOM 659 C C . LEU A 1 86 ? -0.200 -2.968 -10.325 1.00 94.94 86 LEU A C 1
ATOM 661 O O . LEU A 1 86 ? 0.239 -1.864 -10.000 1.00 94.94 86 LEU A O 1
ATOM 665 N N . LEU A 1 87 ? -0.010 -4.068 -9.606 1.00 95.88 87 LEU A N 1
ATOM 666 C CA . LEU A 1 87 ? 0.671 -4.106 -8.320 1.00 95.88 87 LEU A CA 1
ATOM 667 C C . LEU A 1 87 ? 1.715 -5.220 -8.305 1.00 95.88 87 LEU A C 1
ATOM 669 O O . LEU A 1 87 ? 1.457 -6.317 -8.799 1.00 95.88 87 LEU A O 1
ATOM 673 N N . ALA A 1 88 ? 2.866 -4.946 -7.696 1.00 97.50 88 ALA A N 1
ATOM 674 C CA . ALA A 1 88 ? 3.883 -5.931 -7.355 1.00 97.50 88 ALA A CA 1
ATOM 675 C C . ALA A 1 88 ? 3.785 -6.251 -5.863 1.00 97.50 88 ALA A C 1
ATOM 677 O O . ALA A 1 88 ? 4.014 -5.376 -5.027 1.00 97.50 88 ALA A O 1
ATOM 678 N N . LEU A 1 89 ? 3.430 -7.491 -5.531 1.00 97.00 89 LEU A N 1
ATOM 679 C CA . LEU A 1 89 ? 3.254 -7.932 -4.152 1.00 97.00 89 LEU A CA 1
ATOM 680 C C . LEU A 1 89 ? 4.608 -8.133 -3.469 1.00 97.00 89 LEU A C 1
ATOM 682 O O . LEU A 1 89 ? 5.476 -8.826 -3.996 1.00 97.00 89 LEU A O 1
ATOM 686 N N . ASP A 1 90 ? 4.786 -7.566 -2.279 1.00 97.25 90 ASP A N 1
ATOM 687 C CA . ASP A 1 90 ? 6.021 -7.690 -1.502 1.00 97.25 90 ASP A CA 1
ATOM 688 C C . ASP A 1 90 ? 5.884 -8.712 -0.374 1.00 97.25 90 ASP A C 1
ATOM 690 O O . ASP A 1 90 ? 6.562 -9.741 -0.360 1.00 97.25 90 ASP A O 1
ATOM 694 N N . ARG A 1 91 ? 5.009 -8.415 0.587 1.00 93.25 91 ARG A N 1
ATOM 695 C CA . ARG A 1 91 ? 4.796 -9.237 1.776 1.00 93.25 91 ARG A CA 1
ATOM 696 C C . ARG A 1 91 ? 3.337 -9.202 2.184 1.00 93.25 91 ARG A C 1
ATOM 698 O O . ARG A 1 91 ? 2.681 -8.165 2.083 1.00 93.25 91 ARG A O 1
ATOM 705 N N . GLU A 1 92 ? 2.868 -10.339 2.666 1.00 89.00 92 GLU A N 1
ATOM 706 C CA . GLU A 1 92 ? 1.555 -10.455 3.275 1.00 89.00 92 GLU A CA 1
ATOM 707 C C . GLU A 1 92 ? 1.646 -10.112 4.759 1.00 89.00 92 GLU A C 1
ATOM 709 O O . GLU A 1 92 ? 2.519 -10.605 5.478 1.00 89.00 92 GLU A O 1
ATOM 714 N N . ASP A 1 93 ? 0.716 -9.290 5.220 1.00 81.00 93 ASP A N 1
ATOM 715 C CA . ASP A 1 93 ? 0.363 -9.201 6.621 1.00 81.00 93 ASP A CA 1
ATOM 716 C C . ASP A 1 93 ? -0.758 -10.206 6.906 1.00 81.00 93 ASP A C 1
ATOM 718 O O . ASP A 1 93 ? -1.953 -9.921 6.769 1.00 81.00 93 ASP A O 1
ATOM 722 N N . TYR A 1 94 ? -0.356 -11.411 7.316 1.00 66.88 94 TYR A N 1
ATOM 723 C CA . TYR A 1 94 ? -1.273 -12.512 7.620 1.00 66.88 94 TYR A CA 1
ATOM 724 C C . TYR A 1 94 ? -2.282 -12.177 8.724 1.00 66.88 94 TYR A C 1
ATOM 726 O O . TYR A 1 94 ? -3.332 -12.810 8.794 1.00 66.88 94 TYR A O 1
ATOM 734 N N . ARG A 1 95 ? -1.992 -11.197 9.595 1.00 54.66 95 ARG A N 1
ATOM 735 C CA . ARG A 1 95 ? -2.910 -10.811 10.677 1.00 54.66 95 ARG A CA 1
ATOM 736 C C . ARG A 1 95 ? -4.117 -10.053 10.134 1.00 54.66 95 ARG A C 1
ATOM 738 O O . ARG A 1 95 ? -5.210 -10.182 10.676 1.00 54.66 95 ARG A O 1
ATOM 745 N N . HIS A 1 96 ? -3.926 -9.302 9.051 1.00 58.03 96 HIS A N 1
ATOM 746 C CA . HIS A 1 96 ? -4.966 -8.473 8.437 1.00 58.03 96 HIS A CA 1
ATOM 747 C C . HIS A 1 96 ? -5.426 -8.997 7.076 1.00 58.03 96 HIS A C 1
ATOM 749 O O . HIS A 1 96 ? -6.393 -8.479 6.509 1.00 58.03 96 HIS A O 1
ATOM 755 N N . GLY A 1 97 ? -4.783 -10.046 6.555 1.00 73.94 97 GLY A N 1
ATOM 756 C CA . GLY A 1 97 ? -5.050 -10.578 5.221 1.00 73.94 97 GLY A CA 1
ATOM 757 C C . GLY A 1 97 ? -4.879 -9.491 4.164 1.00 73.94 97 GLY A C 1
ATOM 758 O O . GLY A 1 97 ? -5.746 -9.316 3.303 1.00 73.94 97 GLY A O 1
ATOM 759 N N . THR A 1 98 ? -3.830 -8.685 4.314 1.00 83.94 98 THR A N 1
ATOM 760 C CA . THR A 1 98 ? -3.484 -7.583 3.419 1.00 83.94 98 THR A CA 1
ATOM 761 C C . THR A 1 98 ? -2.071 -7.749 2.900 1.00 83.94 98 THR A C 1
ATOM 763 O O . THR A 1 98 ? -1.257 -8.475 3.456 1.00 83.94 98 THR A O 1
ATOM 766 N N . TRP A 1 99 ? -1.786 -7.076 1.799 1.00 91.31 99 TRP A N 1
ATOM 767 C CA . TRP A 1 99 ? -0.503 -7.115 1.132 1.00 91.31 99 TRP A CA 1
ATOM 768 C C . TRP A 1 99 ? 0.104 -5.729 1.126 1.00 91.31 99 TRP A C 1
ATOM 770 O O . TRP A 1 99 ? -0.545 -4.770 0.711 1.00 91.31 99 TRP A O 1
ATOM 780 N N . HIS A 1 100 ? 1.362 -5.655 1.541 1.00 93.38 100 HIS A N 1
ATOM 781 C CA . HIS A 1 100 ? 2.234 -4.562 1.155 1.00 93.38 100 HIS A CA 1
ATOM 782 C C . HIS A 1 100 ? 2.647 -4.790 -0.299 1.00 93.38 100 HIS A C 1
ATOM 784 O O . HIS A 1 100 ? 3.116 -5.876 -0.661 1.00 93.38 100 HIS A O 1
ATOM 790 N N . ALA A 1 101 ? 2.447 -3.784 -1.136 1.00 95.94 101 ALA A N 1
ATOM 791 C CA . ALA A 1 101 ? 2.707 -3.849 -2.563 1.00 95.94 101 ALA A CA 1
ATOM 792 C C . ALA A 1 101 ? 3.224 -2.507 -3.089 1.00 95.94 101 ALA A C 1
ATOM 794 O O . ALA A 1 101 ? 3.077 -1.469 -2.446 1.00 95.94 101 ALA A O 1
ATOM 795 N N . TRP A 1 102 ? 3.798 -2.523 -4.288 1.00 97.25 102 TRP A N 1
ATOM 796 C CA . TRP A 1 102 ? 4.167 -1.313 -5.023 1.00 97.25 102 TRP A CA 1
ATOM 797 C C . TRP A 1 102 ? 3.369 -1.191 -6.305 1.00 97.25 102 TRP A C 1
ATOM 799 O O . TRP A 1 102 ? 3.010 -2.196 -6.922 1.00 97.25 102 TRP A O 1
ATOM 809 N N . VAL A 1 103 ? 3.135 0.046 -6.733 1.00 96.31 103 VAL A N 1
ATOM 810 C CA . VAL A 1 103 ? 2.519 0.296 -8.035 1.00 96.31 103 VAL A CA 1
ATOM 811 C C . VAL A 1 103 ? 3.460 -0.098 -9.158 1.00 96.31 103 VAL A C 1
ATOM 813 O O . VAL A 1 103 ? 4.658 0.182 -9.117 1.00 96.31 103 VAL A O 1
ATOM 816 N N . VAL A 1 104 ? 2.887 -0.710 -10.185 1.00 97.12 104 VAL A N 1
ATOM 817 C CA . VAL A 1 104 ? 3.570 -1.089 -11.413 1.00 97.12 104 VAL A CA 1
ATOM 818 C C . VAL A 1 104 ? 3.011 -0.272 -12.576 1.00 97.12 104 VAL A C 1
ATOM 820 O O . VAL A 1 104 ? 1.806 -0.023 -12.653 1.00 97.12 104 VAL A O 1
ATOM 823 N N . ALA A 1 105 ? 3.893 0.163 -13.469 1.00 95.00 105 ALA A N 1
ATOM 824 C CA . ALA A 1 105 ? 3.565 1.025 -14.594 1.00 95.00 105 ALA A CA 1
ATOM 825 C C . ALA A 1 105 ? 4.304 0.606 -15.875 1.00 95.00 105 ALA A C 1
ATOM 827 O O . ALA A 1 105 ? 5.358 -0.032 -15.821 1.00 95.00 105 ALA A O 1
ATOM 828 N N . GLY A 1 106 ? 3.748 0.984 -17.029 1.00 93.81 106 GLY A N 1
ATOM 829 C CA . GLY A 1 106 ? 4.327 0.693 -18.345 1.00 93.81 106 GLY A CA 1
ATOM 830 C C . GLY A 1 106 ? 5.304 1.764 -18.841 1.00 93.81 106 GLY A C 1
ATOM 831 O O . GLY A 1 106 ? 6.075 1.517 -19.763 1.00 93.81 106 GLY A O 1
ATOM 832 N N . GLU A 1 107 ? 5.302 2.958 -18.244 1.00 93.69 107 GLU A N 1
ATOM 833 C CA . GLU A 1 107 ? 6.073 4.110 -18.723 1.00 93.69 107 GLU A CA 1
ATOM 834 C C . GLU A 1 107 ? 7.492 4.145 -18.138 1.00 93.69 107 GLU A C 1
ATOM 836 O O . GLU A 1 107 ? 7.829 5.027 -17.347 1.00 93.69 107 GLU A O 1
ATOM 841 N N . ALA A 1 108 ? 8.354 3.205 -18.532 1.00 94.75 108 ALA A N 1
ATOM 842 C CA . ALA A 1 108 ? 9.734 3.145 -18.033 1.00 94.75 108 ALA A CA 1
ATOM 843 C C . ALA A 1 108 ? 10.546 4.436 -18.284 1.00 94.75 108 ALA A C 1
ATOM 845 O O . ALA A 1 108 ? 11.415 4.779 -17.486 1.00 94.75 108 ALA A O 1
ATOM 846 N N . ASP A 1 109 ? 10.222 5.219 -19.318 1.00 93.44 109 ASP A N 1
ATOM 847 C CA . ASP A 1 109 ? 10.864 6.519 -19.588 1.00 93.44 109 ASP A CA 1
ATOM 848 C C . ASP A 1 109 ? 10.615 7.563 -18.481 1.00 93.44 109 ASP A C 1
ATOM 850 O O . ASP A 1 109 ? 11.356 8.545 -18.341 1.00 93.44 109 ASP A O 1
ATOM 854 N N . TYR A 1 110 ? 9.579 7.350 -17.664 1.00 95.31 110 TYR A N 1
ATOM 855 C CA . TYR A 1 110 ? 9.263 8.170 -16.496 1.00 95.31 110 TYR A CA 1
ATOM 856 C C . TYR A 1 110 ? 9.970 7.702 -15.222 1.00 95.31 110 TYR A C 1
ATOM 858 O O . TYR A 1 110 ? 9.821 8.361 -14.187 1.00 95.31 110 TYR A O 1
ATOM 866 N N . ALA A 1 111 ? 10.772 6.636 -15.291 1.00 97.06 111 ALA A N 1
ATOM 867 C CA . ALA A 1 111 ? 11.520 6.135 -14.151 1.00 97.06 111 ALA A CA 1
ATOM 868 C C . ALA A 1 111 ? 12.373 7.235 -13.517 1.00 97.06 111 ALA A C 1
ATOM 870 O O . ALA A 1 111 ? 13.059 8.024 -14.179 1.00 97.06 111 ALA A O 1
ATOM 871 N N . GLY A 1 112 ? 12.305 7.299 -12.197 1.00 96.50 112 GLY A N 1
ATOM 872 C CA . GLY A 1 112 ? 13.149 8.089 -11.329 1.00 96.50 112 GLY A CA 1
ATOM 873 C C . GLY A 1 112 ? 14.219 7.238 -10.650 1.00 96.50 112 GLY A C 1
ATOM 874 O O . GLY A 1 112 ? 14.399 6.053 -10.922 1.00 96.50 112 GLY A O 1
ATOM 875 N N . TRP A 1 113 ? 14.935 7.870 -9.721 1.00 96.62 113 TRP A N 1
ATOM 876 C CA . TRP A 1 113 ? 16.045 7.249 -8.989 1.00 96.62 113 TRP A CA 1
ATOM 877 C C . TRP A 1 113 ? 15.630 6.056 -8.115 1.00 96.62 113 TRP A C 1
ATOM 879 O O . TRP A 1 113 ? 16.447 5.180 -7.850 1.00 96.62 113 TRP A O 1
ATOM 889 N N . HIS A 1 114 ? 14.378 6.035 -7.649 1.00 96.69 114 HIS A N 1
ATOM 890 C CA . HIS A 1 114 ? 13.839 5.017 -6.735 1.00 96.69 114 HIS A CA 1
ATOM 891 C C . HIS A 1 114 ? 12.824 4.098 -7.426 1.00 96.69 114 HIS A C 1
ATOM 893 O O . HIS A 1 114 ? 12.011 3.466 -6.761 1.00 96.69 114 HIS A O 1
ATOM 899 N N . ASP A 1 115 ? 12.805 4.085 -8.754 1.00 98.00 115 ASP A N 1
ATOM 900 C CA . ASP A 1 115 ? 11.972 3.177 -9.530 1.00 98.00 115 ASP A CA 1
ATOM 901 C C . ASP A 1 115 ? 12.848 2.032 -10.037 1.00 98.00 115 ASP A C 1
ATOM 903 O O . ASP A 1 115 ? 13.978 2.267 -10.473 1.00 98.00 115 ASP A O 1
ATOM 907 N N . LEU A 1 116 ? 12.333 0.804 -9.987 1.00 98.50 116 LEU A N 1
ATOM 908 C CA . LEU A 1 116 ? 12.964 -0.330 -10.653 1.00 98.50 116 LEU A CA 1
ATOM 909 C C . LEU A 1 116 ? 12.411 -0.416 -12.070 1.00 98.50 116 LEU A C 1
ATOM 911 O O . LEU A 1 116 ? 11.218 -0.642 -12.241 1.00 98.50 116 LEU A O 1
ATOM 915 N N . VAL A 1 117 ? 13.264 -0.288 -13.076 1.00 98.44 117 VAL A N 1
ATOM 916 C CA . VAL A 1 117 ? 12.925 -0.679 -14.444 1.00 98.44 117 VAL A CA 1
ATOM 917 C C . VAL A 1 117 ? 13.111 -2.186 -14.558 1.00 98.44 117 VAL A C 1
ATOM 919 O O . VAL A 1 117 ? 14.178 -2.713 -14.243 1.00 98.44 117 VAL A O 1
ATOM 922 N N . VAL A 1 118 ? 12.060 -2.876 -14.985 1.00 97.06 118 VAL A N 1
ATOM 923 C CA . VAL A 1 118 ? 12.036 -4.334 -15.095 1.00 97.06 118 VAL A CA 1
ATOM 924 C C . VAL A 1 118 ? 12.895 -4.761 -16.295 1.00 97.06 118 VAL A C 1
ATOM 926 O O . VAL A 1 118 ? 12.638 -4.300 -17.411 1.00 97.06 118 VAL A O 1
ATOM 929 N N . PRO A 1 119 ? 13.914 -5.621 -16.103 1.00 94.12 119 PRO A N 1
ATOM 930 C CA . PRO A 1 119 ? 14.730 -6.137 -17.197 1.00 94.12 119 PRO A CA 1
ATOM 931 C C . PRO A 1 119 ? 13.891 -6.902 -18.228 1.00 94.12 119 PRO A C 1
ATOM 933 O O . PRO A 1 119 ? 12.981 -7.659 -17.878 1.00 94.12 119 PRO A O 1
ATOM 936 N N . ALA A 1 120 ? 14.214 -6.741 -19.512 1.00 89.81 120 ALA A N 1
ATOM 937 C CA . ALA A 1 120 ? 13.485 -7.394 -20.602 1.00 89.81 120 ALA A CA 1
ATOM 938 C C . ALA A 1 120 ? 13.556 -8.930 -20.514 1.00 89.81 120 ALA A C 1
ATOM 940 O O . ALA A 1 120 ? 12.630 -9.629 -20.926 1.00 89.81 120 ALA A O 1
ATOM 941 N N . GLU A 1 121 ? 14.630 -9.453 -19.924 1.00 91.00 121 GLU A N 1
ATOM 942 C CA . GLU A 1 121 ? 14.901 -10.873 -19.712 1.00 91.00 121 GLU A CA 1
ATOM 943 C C . GLU A 1 121 ? 13.870 -11.543 -18.796 1.00 91.00 121 GLU A C 1
ATOM 945 O O . GLU A 1 121 ? 13.660 -12.753 -18.891 1.00 91.00 121 GLU A O 1
ATOM 950 N N . GLU A 1 122 ? 13.170 -10.777 -17.949 1.00 90.94 122 GLU A N 1
ATOM 951 C CA . GLU A 1 122 ? 12.059 -11.316 -17.160 1.00 90.94 122 GLU A CA 1
ATOM 952 C C . GLU A 1 122 ? 10.876 -11.733 -18.049 1.00 90.94 122 GLU A C 1
ATOM 954 O O . GLU A 1 122 ? 10.074 -12.591 -17.672 1.00 90.94 122 GLU A O 1
ATOM 959 N N . GLY A 1 123 ? 10.763 -11.166 -19.258 1.00 88.88 123 GLY A N 1
ATOM 960 C CA . GLY A 1 123 ? 9.719 -11.469 -20.240 1.00 88.88 123 GLY A CA 1
ATOM 961 C C . GLY A 1 123 ? 8.298 -11.288 -19.698 1.00 88.88 123 GLY A C 1
ATOM 962 O O . GLY A 1 123 ? 7.392 -12.052 -20.035 1.00 88.88 123 GLY A O 1
ATOM 963 N N . LEU A 1 124 ? 8.121 -10.321 -18.799 1.00 91.81 124 LEU A N 1
ATOM 964 C CA . LEU A 1 124 ? 6.825 -9.933 -18.251 1.00 91.81 124 LEU A CA 1
ATOM 965 C C . LEU A 1 124 ? 6.011 -9.150 -19.292 1.00 91.81 124 LEU A C 1
ATOM 967 O O . LEU A 1 124 ? 6.534 -8.754 -20.336 1.00 91.81 124 LEU A O 1
ATOM 971 N N . ASP A 1 125 ? 4.715 -8.949 -19.030 1.00 92.00 125 ASP A N 1
ATOM 972 C CA . ASP A 1 125 ? 3.885 -8.093 -19.887 1.00 92.00 125 ASP A CA 1
ATOM 973 C C . ASP A 1 125 ? 4.500 -6.681 -19.968 1.00 92.00 125 ASP A C 1
ATOM 975 O O . ASP A 1 125 ? 4.884 -6.148 -18.926 1.00 92.00 125 ASP A O 1
ATOM 979 N N . PRO A 1 126 ? 4.559 -6.037 -21.149 1.00 90.69 126 PRO A N 1
ATOM 980 C CA . PRO A 1 126 ? 5.102 -4.683 -21.277 1.00 90.69 126 PRO A CA 1
ATOM 981 C C . PRO A 1 126 ? 4.410 -3.616 -20.411 1.00 90.69 126 PRO A C 1
ATOM 983 O O . PRO A 1 126 ? 4.984 -2.563 -20.156 1.00 90.69 126 PRO A O 1
ATOM 986 N N . ALA A 1 127 ? 3.183 -3.860 -19.939 1.00 91.19 127 ALA A N 1
ATOM 987 C CA . ALA A 1 127 ? 2.513 -2.996 -18.963 1.00 91.19 127 ALA A CA 1
ATOM 988 C C . ALA A 1 127 ? 3.184 -3.021 -17.575 1.00 91.19 127 ALA A C 1
ATOM 990 O O . ALA A 1 127 ? 2.903 -2.159 -16.746 1.00 91.19 127 ALA A O 1
ATOM 991 N N . ALA A 1 128 ? 4.057 -3.998 -17.320 1.00 95.06 128 ALA A N 1
ATOM 992 C CA . ALA A 1 128 ? 4.859 -4.141 -16.116 1.00 95.06 128 ALA A CA 1
ATOM 993 C C . ALA A 1 128 ? 6.333 -3.790 -16.363 1.00 95.06 128 ALA A C 1
ATOM 995 O O . ALA A 1 128 ? 7.230 -4.552 -16.014 1.00 95.06 128 ALA A O 1
ATOM 996 N N . ALA A 1 129 ? 6.582 -2.634 -16.979 1.00 96.25 129 ALA A N 1
ATOM 997 C CA . ALA A 1 129 ? 7.930 -2.184 -17.322 1.00 96.25 129 ALA A CA 1
ATOM 998 C C . ALA A 1 129 ? 8.673 -1.520 -16.148 1.00 96.25 129 ALA A C 1
ATOM 1000 O O . ALA A 1 129 ? 9.898 -1.416 -16.172 1.00 96.25 129 ALA A O 1
ATOM 1001 N N . MET A 1 130 ? 7.954 -1.045 -15.128 1.00 97.94 130 MET A N 1
ATOM 1002 C CA . MET A 1 130 ? 8.531 -0.301 -14.011 1.00 97.94 130 MET A CA 1
ATOM 1003 C C . MET A 1 130 ? 7.781 -0.551 -12.699 1.00 97.94 130 MET A C 1
ATOM 1005 O O . MET A 1 130 ? 6.553 -0.510 -12.669 1.00 97.94 130 MET A O 1
ATOM 1009 N N . ILE A 1 131 ? 8.515 -0.724 -11.599 1.00 98.38 131 ILE A N 1
ATOM 1010 C CA . ILE A 1 131 ? 7.992 -0.756 -10.229 1.00 98.38 131 ILE A CA 1
ATOM 1011 C C . ILE A 1 131 ? 8.316 0.561 -9.535 1.00 98.38 131 ILE A C 1
ATOM 1013 O O . ILE A 1 131 ? 9.482 0.939 -9.397 1.00 98.38 131 ILE A O 1
ATOM 1017 N N . GLN A 1 132 ? 7.285 1.229 -9.031 1.00 97.56 132 GLN A N 1
ATOM 1018 C CA . GLN A 1 132 ? 7.413 2.462 -8.272 1.00 97.56 132 GLN A CA 1
ATOM 1019 C C . GLN A 1 132 ? 7.725 2.160 -6.804 1.00 97.56 132 GLN A C 1
ATOM 1021 O O . GLN A 1 132 ? 6.839 2.212 -5.952 1.00 97.56 132 GLN A O 1
ATOM 1026 N N . ALA A 1 133 ? 8.985 1.851 -6.481 1.00 97.06 133 ALA A N 1
ATOM 1027 C CA . ALA A 1 133 ? 9.368 1.435 -5.124 1.00 97.06 133 ALA A CA 1
ATOM 1028 C C . ALA A 1 133 ? 9.158 2.539 -4.064 1.00 97.06 133 ALA A C 1
ATOM 1030 O O . ALA A 1 133 ? 8.990 2.258 -2.880 1.00 97.06 133 ALA A O 1
ATOM 1031 N N . TRP A 1 134 ? 9.088 3.806 -4.491 1.00 94.38 134 TRP A N 1
ATOM 1032 C CA . TRP A 1 134 ? 8.709 4.942 -3.642 1.00 94.38 134 TRP A CA 1
ATOM 1033 C C . TRP A 1 134 ? 7.193 5.065 -3.394 1.00 94.38 134 TRP A C 1
ATOM 1035 O O . TRP A 1 134 ? 6.789 5.884 -2.568 1.00 94.38 134 TRP A O 1
ATOM 1045 N N . ASN A 1 135 ? 6.357 4.326 -4.129 1.00 93.50 135 ASN A N 1
ATOM 1046 C CA . ASN A 1 135 ? 4.896 4.414 -4.113 1.00 93.50 135 ASN A CA 1
ATOM 1047 C C . ASN A 1 135 ? 4.281 3.101 -3.607 1.00 93.50 135 ASN A C 1
ATOM 1049 O O . ASN A 1 135 ? 3.685 2.329 -4.364 1.00 93.50 135 ASN A O 1
ATOM 1053 N N . ALA A 1 136 ? 4.498 2.829 -2.321 1.00 93.19 136 ALA A N 1
ATOM 1054 C CA . ALA A 1 136 ? 3.953 1.657 -1.652 1.00 93.19 136 ALA A CA 1
ATOM 1055 C C . ALA A 1 136 ? 2.470 1.841 -1.297 1.00 93.19 136 ALA A C 1
ATOM 1057 O O . ALA A 1 136 ? 2.012 2.948 -1.008 1.00 93.19 136 ALA A O 1
ATOM 1058 N N . ILE A 1 137 ? 1.739 0.732 -1.286 1.00 90.06 137 ILE A N 1
ATOM 1059 C CA . ILE A 1 137 ? 0.346 0.635 -0.866 1.00 90.06 137 ILE A CA 1
ATOM 1060 C C . ILE A 1 137 ? 0.156 -0.609 -0.007 1.00 90.06 137 ILE A C 1
ATOM 1062 O O . ILE A 1 137 ? 0.774 -1.647 -0.245 1.00 90.06 137 ILE A O 1
ATOM 1066 N N . GLU A 1 138 ? -0.746 -0.512 0.962 1.00 87.75 138 GLU A N 1
ATOM 1067 C CA . GLU A 1 138 ? -1.271 -1.676 1.653 1.00 87.75 138 GLU A CA 1
ATOM 1068 C C . GLU A 1 138 ? -2.747 -1.875 1.338 1.00 87.75 138 GLU A C 1
ATOM 1070 O O . GLU A 1 138 ? -3.553 -0.959 1.485 1.00 87.75 138 GLU A O 1
ATOM 1075 N N . LEU A 1 139 ? -3.119 -3.082 0.922 1.00 83.62 139 LEU A N 1
ATOM 1076 C CA . LEU A 1 139 ? -4.497 -3.399 0.560 1.00 83.62 139 LEU A CA 1
ATOM 1077 C C . LEU A 1 139 ? -4.768 -4.898 0.645 1.00 83.62 139 LEU A C 1
ATOM 1079 O O . LEU A 1 139 ? -3.855 -5.715 0.541 1.00 83.62 139 LEU A O 1
ATOM 1083 N N . ARG A 1 140 ? -6.036 -5.282 0.791 1.00 84.25 140 ARG A N 1
ATOM 1084 C CA . ARG A 1 140 ? -6.446 -6.659 0.504 1.00 84.25 140 ARG A CA 1
ATOM 1085 C C . ARG A 1 140 ? -6.548 -6.820 -1.008 1.00 84.25 140 ARG A C 1
ATOM 1087 O O . ARG A 1 140 ? -7.166 -5.992 -1.670 1.00 84.25 140 ARG A O 1
ATOM 1094 N N . ILE A 1 141 ? -5.948 -7.875 -1.546 1.00 86.06 141 ILE A N 1
ATOM 1095 C CA . ILE A 1 141 ? -6.048 -8.157 -2.977 1.00 86.06 141 ILE A CA 1
ATOM 1096 C C . ILE A 1 141 ? -7.443 -8.735 -3.254 1.00 86.06 141 ILE A C 1
ATOM 1098 O O . ILE A 1 141 ? -7.801 -9.744 -2.642 1.00 86.06 141 ILE A O 1
ATOM 1102 N N . PRO A 1 142 ? -8.252 -8.094 -4.114 1.00 83.62 142 PRO A N 1
ATOM 1103 C CA . PRO A 1 142 ? -9.597 -8.562 -4.418 1.00 83.62 142 PRO A CA 1
ATOM 1104 C C . PRO A 1 142 ? -9.549 -9.871 -5.209 1.00 83.62 142 PRO A C 1
ATOM 1106 O O . PRO A 1 142 ? -8.589 -10.142 -5.932 1.00 83.62 142 PRO A O 1
ATOM 1109 N N . VAL A 1 143 ? -10.601 -10.680 -5.093 1.00 79.75 143 VAL A N 1
ATOM 1110 C CA . VAL A 1 143 ? -10.679 -11.996 -5.753 1.00 79.75 143 VAL A CA 1
ATOM 1111 C C . VAL A 1 143 ? -10.728 -11.886 -7.279 1.00 79.75 143 VAL A C 1
ATOM 1113 O O . VAL A 1 143 ? -10.365 -12.824 -7.979 1.00 79.75 143 VAL A O 1
ATOM 1116 N N . GLU A 1 144 ? -11.145 -10.733 -7.799 1.00 83.50 144 GLU A N 1
ATOM 1117 C CA . GLU A 1 144 ? -11.178 -10.397 -9.220 1.00 83.50 144 GLU A CA 1
ATOM 1118 C C . GLU A 1 144 ? -9.808 -9.978 -9.773 1.00 83.50 144 GLU A C 1
ATOM 1120 O O . GLU A 1 144 ? -9.692 -9.717 -10.974 1.00 83.50 144 GLU A O 1
ATOM 1125 N N . ALA A 1 145 ? -8.778 -9.870 -8.924 1.00 88.31 145 ALA A N 1
ATOM 1126 C CA . ALA A 1 145 ? -7.432 -9.543 -9.367 1.00 88.31 145 ALA A CA 1
ATOM 1127 C C . ALA A 1 145 ? -6.869 -10.650 -10.268 1.00 88.31 145 ALA A C 1
ATOM 1129 O O . ALA A 1 145 ? -6.970 -11.841 -9.976 1.00 88.31 145 ALA A O 1
ATOM 1130 N N . ILE A 1 146 ? -6.240 -10.242 -11.366 1.00 90.00 146 ILE A N 1
ATOM 1131 C CA . ILE A 1 146 ? -5.709 -11.151 -12.383 1.00 90.00 146 ILE A CA 1
ATOM 1132 C C . ILE A 1 146 ? -4.191 -11.238 -12.203 1.00 90.00 146 ILE A C 1
ATOM 1134 O O . ILE A 1 146 ? -3.527 -10.203 -12.297 1.00 90.00 146 ILE A O 1
ATOM 1138 N N . PRO A 1 147 ? -3.603 -12.420 -11.953 1.00 91.06 147 PRO A N 1
ATOM 1139 C CA . PRO A 1 147 ? -2.152 -12.550 -11.896 1.00 91.06 147 PRO A CA 1
ATOM 1140 C C . PRO A 1 147 ? -1.525 -12.248 -13.268 1.00 91.06 147 PRO A C 1
ATOM 1142 O O . PRO A 1 147 ? -1.998 -12.724 -14.289 1.00 91.06 147 PRO A O 1
ATOM 1145 N N . MET A 1 148 ? -0.456 -11.453 -13.312 1.00 90.25 148 MET A N 1
ATOM 1146 C CA . MET A 1 148 ? 0.158 -10.954 -14.559 1.00 90.25 148 MET A CA 1
ATOM 1147 C C . MET A 1 148 ? 1.570 -11.499 -14.820 1.00 90.25 148 MET A C 1
ATOM 1149 O O . MET A 1 148 ? 2.179 -11.195 -15.843 1.00 90.25 148 MET A O 1
ATOM 1153 N N . GLY A 1 149 ? 2.109 -12.287 -13.893 1.00 91.25 149 GLY A N 1
ATOM 1154 C CA . GLY A 1 149 ? 3.488 -12.774 -13.920 1.00 91.25 149 GLY A CA 1
ATOM 1155 C C . GLY A 1 149 ? 4.152 -12.605 -12.561 1.00 91.25 149 GLY A C 1
ATOM 1156 O O . GLY A 1 149 ? 3.501 -12.211 -11.598 1.00 91.25 149 GLY A O 1
ATOM 1157 N N . ARG A 1 150 ? 5.439 -12.920 -12.460 1.00 94.06 150 ARG A N 1
ATOM 1158 C CA . ARG A 1 150 ? 6.172 -12.857 -11.196 1.00 94.06 150 ARG A CA 1
ATOM 1159 C C . ARG A 1 150 ? 7.577 -12.332 -11.437 1.00 94.06 150 ARG A C 1
ATOM 1161 O O . ARG A 1 150 ? 8.231 -12.783 -12.371 1.00 94.06 150 ARG A O 1
ATOM 1168 N N . LEU A 1 151 ? 8.009 -11.428 -10.569 1.00 95.75 151 LEU A N 1
ATOM 1169 C CA . LEU A 1 151 ? 9.374 -10.932 -10.528 1.00 95.75 151 LEU A CA 1
ATOM 1170 C C . LEU A 1 151 ? 10.347 -12.037 -10.126 1.00 95.75 151 LEU A C 1
ATOM 1172 O O . LEU A 1 151 ? 10.030 -12.888 -9.285 1.00 95.75 151 LEU A O 1
ATOM 1176 N N . SER A 1 152 ? 11.558 -11.968 -10.667 1.00 95.56 152 SER A N 1
ATOM 1177 C CA . SER A 1 152 ? 12.689 -12.721 -10.127 1.00 95.56 152 SER A CA 1
ATOM 1178 C C . SER A 1 152 ? 12.971 -12.339 -8.664 1.00 95.56 152 SER A C 1
ATOM 1180 O O . SER A 1 152 ? 12.554 -11.284 -8.166 1.00 95.56 152 SER A O 1
ATOM 1182 N N . ILE A 1 153 ? 13.687 -13.206 -7.945 1.00 95.50 153 ILE A N 1
ATOM 1183 C CA . ILE A 1 153 ? 14.080 -12.930 -6.554 1.00 95.50 153 ILE A CA 1
ATOM 1184 C C . ILE A 1 153 ? 15.030 -11.728 -6.516 1.00 95.50 153 ILE A C 1
ATOM 1186 O O . ILE A 1 153 ? 14.951 -10.901 -5.606 1.00 95.50 153 ILE A O 1
ATOM 1190 N N . GLU A 1 154 ? 15.889 -11.614 -7.523 1.00 96.12 154 GLU A N 1
ATOM 1191 C CA . GLU A 1 154 ? 16.851 -10.539 -7.709 1.00 96.12 154 GLU A CA 1
ATOM 1192 C C . GLU A 1 154 ? 16.132 -9.199 -7.882 1.00 96.12 154 GLU A C 1
ATOM 1194 O O . GLU A 1 154 ? 16.412 -8.254 -7.143 1.00 96.12 154 GLU A O 1
ATOM 1199 N N . SER A 1 155 ? 15.140 -9.135 -8.772 1.00 97.19 155 SER A N 1
ATOM 1200 C CA . SER A 1 155 ? 14.360 -7.920 -9.021 1.00 97.19 155 SER A CA 1
ATOM 1201 C C . SER A 1 155 ? 13.484 -7.538 -7.834 1.00 97.19 155 SER A C 1
ATOM 1203 O O . SER A 1 155 ? 13.411 -6.363 -7.473 1.00 97.19 155 SER A O 1
ATOM 1205 N N . LEU A 1 156 ? 12.870 -8.511 -7.153 1.00 97.56 156 LEU A N 1
ATOM 1206 C CA . LEU A 1 156 ? 12.141 -8.238 -5.914 1.00 97.56 156 LEU A CA 1
ATOM 1207 C C . LEU A 1 156 ? 13.070 -7.688 -4.818 1.00 97.56 156 LEU A C 1
ATOM 1209 O O . LEU A 1 156 ? 12.698 -6.766 -4.093 1.00 97.56 156 LEU A O 1
ATOM 1213 N N . SER A 1 157 ? 14.286 -8.224 -4.701 1.00 97.00 157 SER A N 1
ATOM 1214 C CA . SER A 1 157 ? 15.280 -7.736 -3.738 1.00 97.00 157 SER A CA 1
ATOM 1215 C C . SER A 1 157 ? 15.750 -6.323 -4.084 1.00 97.00 157 SER A C 1
ATOM 1217 O O . SER A 1 157 ? 15.818 -5.473 -3.198 1.00 97.00 157 SER A O 1
ATOM 1219 N N . ALA A 1 158 ? 15.984 -6.038 -5.367 1.00 97.75 158 ALA A N 1
ATOM 1220 C CA . ALA A 1 158 ? 16.295 -4.695 -5.846 1.00 97.75 158 ALA A CA 1
ATOM 1221 C C . ALA A 1 158 ? 15.170 -3.703 -5.515 1.00 97.75 158 ALA A C 1
ATOM 1223 O O . ALA A 1 158 ? 15.437 -2.630 -4.977 1.00 97.75 158 ALA A O 1
ATOM 1224 N N . ALA A 1 159 ? 13.909 -4.075 -5.763 1.00 98.06 159 ALA A N 1
ATOM 1225 C CA . ALA A 1 159 ? 12.750 -3.244 -5.441 1.00 98.06 159 ALA A CA 1
ATOM 1226 C C . ALA A 1 159 ? 12.667 -2.923 -3.938 1.00 98.06 159 ALA A C 1
ATOM 1228 O O . ALA A 1 159 ? 12.447 -1.771 -3.570 1.00 98.06 159 ALA A O 1
ATOM 1229 N N . ARG A 1 160 ? 12.913 -3.909 -3.064 1.00 97.94 160 ARG A N 1
ATOM 1230 C CA . ARG A 1 160 ? 12.964 -3.711 -1.603 1.00 97.94 160 ARG A CA 1
ATOM 1231 C C . ARG A 1 160 ? 14.047 -2.720 -1.186 1.00 97.94 160 ARG A C 1
ATOM 1233 O O . ARG A 1 160 ? 13.777 -1.841 -0.373 1.00 97.94 160 ARG A O 1
ATOM 1240 N N . LEU A 1 161 ? 15.249 -2.846 -1.746 1.00 97.75 161 LEU A N 1
ATOM 1241 C CA . LEU A 1 161 ? 16.358 -1.937 -1.448 1.00 97.75 161 LEU A CA 1
ATOM 1242 C C . LEU A 1 161 ? 16.069 -0.515 -1.947 1.00 97.75 161 LEU A C 1
ATOM 1244 O O . LEU A 1 161 ? 16.294 0.446 -1.222 1.00 97.75 161 LEU A O 1
ATOM 1248 N N . LEU A 1 162 ? 15.485 -0.373 -3.139 1.00 97.75 162 LEU A N 1
ATOM 1249 C CA . LEU A 1 162 ? 15.054 0.925 -3.667 1.00 97.75 162 LEU A CA 1
ATOM 1250 C C . LEU A 1 162 ? 13.942 1.562 -2.824 1.00 97.75 162 LEU A C 1
ATOM 1252 O O . LEU A 1 162 ? 13.914 2.783 -2.658 1.00 97.75 162 LEU A O 1
ATOM 1256 N N . ALA A 1 163 ? 13.030 0.752 -2.283 1.00 97.00 163 ALA A N 1
ATOM 1257 C CA . ALA A 1 163 ? 12.009 1.223 -1.356 1.00 97.00 163 ALA A CA 1
ATOM 1258 C C . ALA A 1 163 ? 12.637 1.719 -0.043 1.00 97.00 163 ALA A C 1
ATOM 1260 O O . ALA A 1 163 ? 12.254 2.783 0.443 1.00 97.00 163 ALA A O 1
ATOM 1261 N N . ALA A 1 164 ? 13.626 0.998 0.496 1.00 95.25 164 ALA A N 1
ATOM 1262 C CA . ALA A 1 164 ? 14.375 1.426 1.676 1.00 95.25 164 ALA A CA 1
ATOM 1263 C C . ALA A 1 164 ? 15.113 2.753 1.422 1.00 95.25 164 ALA A C 1
ATOM 1265 O O . ALA A 1 164 ? 14.889 3.712 2.159 1.00 95.25 164 ALA A O 1
ATOM 1266 N N . ASP A 1 165 ? 15.859 2.861 0.313 1.00 94.75 165 ASP A N 1
ATOM 1267 C CA . ASP A 1 165 ? 16.511 4.107 -0.124 1.00 94.75 165 ASP A CA 1
ATOM 1268 C C . ASP A 1 165 ? 15.515 5.279 -0.179 1.00 94.75 165 ASP A C 1
ATOM 1270 O O . ASP A 1 165 ? 15.816 6.407 0.224 1.00 94.75 165 ASP A O 1
ATOM 1274 N N . ALA A 1 166 ? 14.303 5.023 -0.686 1.00 93.56 166 ALA A N 1
ATOM 1275 C CA . ALA A 1 166 ? 13.264 6.035 -0.803 1.00 93.56 166 ALA A CA 1
ATOM 1276 C C . ALA A 1 166 ? 12.741 6.521 0.551 1.00 93.56 166 ALA A C 1
ATOM 1278 O O . ALA A 1 166 ? 12.519 7.726 0.711 1.00 93.56 166 ALA A O 1
ATOM 1279 N N . VAL A 1 167 ? 12.546 5.606 1.503 1.00 92.06 167 VAL A N 1
ATOM 1280 C CA . VAL A 1 167 ? 12.108 5.914 2.871 1.00 92.06 167 VAL A CA 1
ATOM 1281 C C . VAL A 1 167 ? 13.194 6.682 3.622 1.00 92.06 167 VAL A C 1
ATOM 1283 O O . VAL A 1 167 ? 12.905 7.711 4.233 1.00 92.06 167 VAL A O 1
ATOM 1286 N N . GLU A 1 168 ? 14.445 6.237 3.511 1.00 91.44 168 GLU A N 1
ATOM 1287 C CA . GLU A 1 168 ? 15.615 6.857 4.145 1.00 91.44 168 GLU A CA 1
ATOM 1288 C C . GLU A 1 168 ? 16.034 8.174 3.475 1.00 91.44 168 GLU A C 1
ATOM 1290 O O . GLU A 1 168 ? 16.832 8.935 4.022 1.00 91.44 168 GLU A O 1
ATOM 1295 N N . ARG A 1 169 ? 15.448 8.489 2.312 1.00 88.62 169 ARG A N 1
ATOM 1296 C CA . ARG A 1 169 ? 15.769 9.667 1.492 1.00 88.62 169 ARG A CA 1
ATOM 1297 C C . ARG A 1 169 ? 17.250 9.709 1.121 1.00 88.62 169 ARG A C 1
ATOM 1299 O O . ARG A 1 169 ? 17.856 10.785 1.102 1.00 88.62 169 ARG A O 1
ATOM 1306 N N . CYS A 1 170 ? 17.807 8.544 0.798 1.00 87.75 170 CYS A N 1
ATOM 1307 C CA . CYS A 1 170 ? 19.178 8.404 0.335 1.00 87.75 170 CYS A CA 1
ATOM 1308 C C . CYS A 1 170 ? 19.444 9.393 -0.816 1.00 87.75 170 CYS A C 1
ATOM 1310 O O . CYS A 1 170 ? 18.680 9.436 -1.790 1.00 87.75 170 CYS A O 1
ATOM 1312 N N . PRO A 1 171 ? 20.489 10.235 -0.719 1.00 86.62 171 PRO A N 1
ATOM 1313 C CA . PRO A 1 171 ? 20.758 11.240 -1.729 1.00 86.62 171 PRO A CA 1
ATOM 1314 C C . PRO A 1 171 ? 21.157 10.567 -3.037 1.00 86.62 171 PRO A C 1
ATOM 1316 O O . PRO A 1 171 ? 21.929 9.607 -3.069 1.00 86.62 171 PRO A O 1
ATOM 1319 N N . ALA A 1 172 ? 20.660 11.106 -4.142 1.00 89.75 172 ALA A N 1
ATOM 1320 C CA . ALA A 1 172 ? 21.061 10.608 -5.437 1.00 89.75 172 ALA A CA 1
ATOM 1321 C C . ALA A 1 172 ? 22.463 11.086 -5.827 1.00 89.75 172 ALA A C 1
ATOM 1323 O O . ALA A 1 172 ? 22.828 12.240 -5.602 1.00 89.75 172 ALA A O 1
ATOM 1324 N N . THR A 1 173 ? 23.225 10.204 -6.469 1.00 89.88 173 THR A N 1
ATOM 1325 C CA . THR A 1 173 ? 24.610 10.466 -6.889 1.00 89.88 173 THR A CA 1
ATOM 1326 C C . THR A 1 173 ? 24.727 10.871 -8.359 1.00 89.88 173 THR A C 1
ATOM 1328 O O . THR A 1 173 ? 25.750 11.416 -8.769 1.00 89.88 173 THR A O 1
ATOM 1331 N N . ALA A 1 174 ? 23.685 10.639 -9.163 1.00 91.44 174 ALA A N 1
ATOM 1332 C CA . ALA A 1 174 ? 23.644 11.014 -10.573 1.00 91.44 174 ALA A CA 1
ATOM 1333 C C . ALA A 1 174 ? 22.969 12.375 -10.801 1.00 91.44 174 ALA A C 1
ATOM 1335 O O . ALA A 1 174 ? 22.115 12.815 -10.033 1.00 91.44 174 ALA A O 1
ATOM 1336 N N . SER A 1 175 ? 23.299 13.030 -11.914 1.00 94.06 175 SER A N 1
ATOM 1337 C CA . SER A 1 175 ? 22.581 14.231 -12.347 1.00 94.06 175 SER A CA 1
ATOM 1338 C C . SER A 1 175 ? 21.212 13.881 -12.958 1.00 94.06 175 SER A C 1
ATOM 1340 O O . SER A 1 175 ? 21.103 12.867 -13.652 1.00 94.06 175 SER A O 1
ATOM 1342 N N . PRO A 1 176 ? 20.181 14.729 -12.777 1.00 95.44 176 PRO A N 1
ATOM 1343 C CA . PRO A 1 176 ? 18.884 14.563 -13.433 1.00 95.44 176 PRO A CA 1
ATOM 1344 C C . PRO A 1 176 ? 18.987 14.522 -14.965 1.00 95.44 176 PRO A C 1
ATOM 1346 O O . PRO A 1 176 ? 19.532 15.442 -15.576 1.00 95.44 176 PRO A O 1
ATOM 1349 N N . ARG A 1 177 ? 18.445 13.468 -15.587 1.00 94.94 177 ARG A N 1
ATOM 1350 C CA . ARG A 1 177 ? 18.329 13.277 -17.045 1.00 94.94 177 ARG A CA 1
ATOM 1351 C C . ARG A 1 177 ? 17.047 12.477 -17.356 1.00 94.94 177 ARG A C 1
ATOM 1353 O O . ARG A 1 177 ? 17.098 11.245 -17.351 1.00 94.94 177 ARG A O 1
ATOM 1360 N N . PRO A 1 178 ? 15.890 13.137 -17.546 1.00 93.00 178 PRO A N 1
ATOM 1361 C CA . PRO A 1 178 ? 14.625 12.460 -17.854 1.00 93.00 178 PRO A CA 1
ATOM 1362 C C . PRO A 1 178 ? 14.749 11.515 -19.057 1.00 93.00 178 PRO A C 1
ATOM 1364 O O . PRO A 1 178 ? 15.480 11.829 -19.996 1.00 93.00 178 PRO A O 1
ATOM 1367 N N . GLY A 1 179 ? 14.067 10.366 -19.021 1.00 93.19 179 GLY A N 1
ATOM 1368 C CA . GLY A 1 179 ? 14.147 9.336 -20.067 1.00 93.19 179 GLY A CA 1
ATOM 1369 C C . GLY A 1 179 ? 15.444 8.520 -20.077 1.00 93.19 179 GLY A C 1
ATOM 1370 O O . GLY A 1 179 ? 15.600 7.629 -20.904 1.00 93.19 179 GLY A O 1
ATOM 1371 N N . HIS A 1 180 ? 16.396 8.804 -19.183 1.00 95.88 180 HIS A N 1
ATOM 1372 C CA . HIS A 1 180 ? 17.626 8.026 -19.085 1.00 95.88 180 HIS A CA 1
ATOM 1373 C C . HIS A 1 180 ? 17.498 6.925 -18.034 1.00 95.88 180 HIS A C 1
ATOM 1375 O O . HIS A 1 180 ? 17.257 7.212 -16.859 1.00 95.88 180 HIS A O 1
ATOM 1381 N N . ILE A 1 181 ? 17.721 5.686 -18.471 1.00 96.75 181 ILE A N 1
ATOM 1382 C CA . ILE A 1 181 ? 17.759 4.485 -17.638 1.00 96.75 181 ILE A CA 1
ATOM 1383 C C . ILE A 1 181 ? 19.203 3.993 -17.590 1.00 96.75 181 ILE A C 1
ATOM 1385 O O . ILE A 1 181 ? 19.872 3.911 -18.621 1.00 96.75 181 ILE A O 1
ATOM 1389 N N . ALA A 1 182 ? 19.689 3.677 -16.395 1.00 95.19 182 ALA A N 1
ATOM 1390 C CA . ALA A 1 182 ? 21.038 3.177 -16.190 1.00 95.19 182 ALA A CA 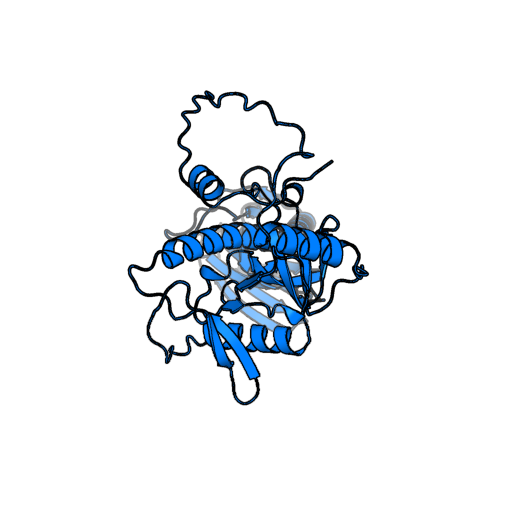1
ATOM 1391 C C . ALA A 1 182 ? 21.058 2.071 -15.136 1.00 95.19 182 ALA A C 1
ATOM 1393 O O . ALA A 1 182 ? 20.284 2.083 -14.179 1.00 95.19 182 ALA A O 1
ATOM 1394 N N . LEU A 1 183 ? 21.987 1.131 -15.308 1.00 96.31 183 LEU A N 1
ATOM 1395 C CA . LEU A 1 183 ? 22.309 0.142 -14.292 1.00 96.31 183 LEU A CA 1
ATOM 1396 C C . LEU A 1 183 ? 23.117 0.823 -13.182 1.00 96.31 183 LEU A C 1
ATOM 1398 O O . LEU A 1 183 ? 24.151 1.437 -13.458 1.00 96.31 183 LEU A O 1
ATOM 1402 N N . ARG A 1 184 ? 22.663 0.716 -11.933 1.00 95.00 184 ARG A N 1
ATOM 1403 C CA . ARG A 1 184 ? 23.363 1.272 -10.770 1.00 95.00 184 ARG A CA 1
ATOM 1404 C C . ARG A 1 184 ? 23.396 0.291 -9.600 1.00 95.00 184 ARG A C 1
ATOM 1406 O O . ARG A 1 184 ? 22.492 -0.540 -9.495 1.00 95.00 184 ARG A O 1
ATOM 1413 N N . PRO A 1 185 ? 24.392 0.399 -8.705 1.00 94.50 185 PRO A N 1
ATOM 1414 C CA . PRO A 1 185 ? 24.360 -0.345 -7.459 1.00 94.50 185 PRO A CA 1
ATOM 1415 C C . PRO A 1 185 ? 23.229 0.175 -6.557 1.00 94.50 185 PRO A C 1
ATOM 1417 O O . PRO A 1 185 ? 22.927 1.377 -6.533 1.00 94.50 185 PRO A O 1
ATOM 1420 N N . VAL A 1 186 ? 22.608 -0.743 -5.822 1.00 93.19 186 VAL A N 1
ATOM 1421 C CA . VAL A 1 186 ? 21.621 -0.481 -4.769 1.00 93.19 186 VAL A CA 1
ATOM 1422 C C . VAL A 1 186 ? 21.996 -1.356 -3.574 1.00 93.19 186 VAL A C 1
ATOM 1424 O O . VAL A 1 186 ? 22.076 -2.578 -3.703 1.00 93.19 186 VAL A O 1
ATOM 1427 N N . GLY A 1 187 ? 22.282 -0.748 -2.423 1.00 88.00 187 GLY A N 1
ATOM 1428 C CA . GLY A 1 187 ? 22.956 -1.450 -1.324 1.00 88.00 187 GLY A CA 1
ATOM 1429 C C . GLY A 1 187 ? 24.332 -2.009 -1.729 1.00 88.00 187 GLY A C 1
ATOM 1430 O O . GLY A 1 187 ? 24.938 -1.562 -2.703 1.00 88.00 187 GLY A O 1
ATOM 1431 N N . ASP A 1 188 ? 24.820 -3.007 -0.989 1.00 85.50 188 ASP A N 1
ATOM 1432 C CA . ASP A 1 188 ? 26.202 -3.497 -1.136 1.00 85.50 188 ASP A CA 1
ATOM 1433 C C . ASP A 1 188 ? 26.391 -4.538 -2.253 1.00 85.50 188 ASP A C 1
ATOM 1435 O O . ASP A 1 188 ? 27.495 -4.713 -2.776 1.00 85.50 188 ASP A O 1
ATOM 1439 N N . HIS A 1 189 ? 25.329 -5.265 -2.617 1.00 88.06 189 HIS A N 1
ATOM 1440 C CA . HIS A 1 189 ? 25.428 -6.470 -3.457 1.00 88.06 189 HIS A CA 1
ATOM 1441 C C . HIS A 1 189 ? 24.349 -6.580 -4.541 1.00 88.06 189 HIS A C 1
ATOM 1443 O O . HIS A 1 189 ? 24.225 -7.629 -5.171 1.00 88.06 189 HIS A O 1
ATOM 1449 N N . CYS A 1 190 ? 23.561 -5.528 -4.774 1.00 93.44 190 CYS A N 1
ATOM 1450 C CA . CYS A 1 190 ? 22.492 -5.546 -5.767 1.00 93.44 190 CYS A CA 1
ATOM 1451 C C . CYS A 1 190 ? 22.727 -4.494 -6.851 1.00 93.44 190 CYS A C 1
ATOM 1453 O O . CYS A 1 190 ? 23.269 -3.418 -6.597 1.00 93.44 190 CYS A O 1
ATOM 1455 N N . TRP A 1 191 ? 22.303 -4.816 -8.069 1.00 95.81 191 TRP A N 1
ATOM 1456 C CA . TRP A 1 191 ? 22.285 -3.899 -9.199 1.00 95.81 191 TRP A CA 1
ATOM 1457 C C . TRP A 1 191 ? 20.857 -3.776 -9.705 1.00 95.81 191 TRP A C 1
ATOM 1459 O O . TRP A 1 191 ? 20.158 -4.777 -9.843 1.00 95.81 191 TRP A O 1
ATOM 1469 N N . ALA A 1 192 ? 20.438 -2.551 -9.998 1.00 97.00 192 ALA A N 1
ATOM 1470 C CA . ALA A 1 192 ? 19.109 -2.262 -10.507 1.00 97.00 192 ALA A CA 1
ATOM 1471 C C . ALA A 1 192 ? 19.197 -1.349 -11.725 1.00 97.00 192 ALA A C 1
ATOM 1473 O O . ALA A 1 192 ? 20.001 -0.413 -11.753 1.00 97.00 192 ALA A O 1
ATOM 1474 N N . LEU A 1 193 ? 18.350 -1.605 -12.719 1.00 98.12 193 LEU A N 1
ATOM 1475 C CA . LEU A 1 193 ? 18.060 -0.621 -13.753 1.00 98.12 193 LEU A CA 1
ATOM 1476 C C . LEU A 1 193 ? 17.121 0.416 -13.143 1.00 98.12 193 LEU A C 1
ATOM 1478 O O . LEU A 1 193 ? 16.020 0.079 -12.714 1.00 98.12 193 LEU A O 1
ATOM 1482 N N . THR A 1 194 ? 17.553 1.670 -13.077 1.00 98.00 194 THR A N 1
ATOM 1483 C CA . THR A 1 194 ? 16.732 2.766 -12.553 1.00 98.00 194 THR A CA 1
ATOM 1484 C C . THR A 1 194 ? 16.762 3.945 -13.502 1.00 98.00 194 THR A C 1
ATOM 1486 O O . THR A 1 194 ? 17.666 4.083 -14.329 1.00 98.00 194 THR A O 1
ATOM 1489 N N . GLY A 1 195 ? 15.805 4.852 -13.341 1.00 97.12 195 GLY A N 1
ATOM 1490 C CA . GLY A 1 195 ? 15.910 6.168 -13.945 1.00 97.12 195 GLY A CA 1
ATOM 1491 C C . GLY A 1 195 ? 16.916 7.061 -13.218 1.00 97.12 195 GLY A C 1
ATOM 1492 O O . GLY A 1 195 ? 17.628 6.653 -12.295 1.00 97.12 195 GLY A O 1
ATOM 1493 N N . THR A 1 196 ? 16.942 8.332 -13.604 1.00 96.38 196 THR A N 1
ATOM 1494 C CA . THR A 1 196 ? 17.753 9.366 -12.940 1.00 96.38 196 THR A CA 1
ATOM 1495 C C . THR A 1 196 ? 16.932 10.196 -11.950 1.00 96.38 196 THR A C 1
ATOM 1497 O O . THR A 1 196 ? 15.698 10.174 -11.995 1.00 96.38 196 THR A O 1
ATOM 1500 N N . PRO A 1 197 ? 17.570 10.982 -11.066 1.00 95.94 197 PRO A N 1
ATOM 1501 C CA . PRO A 1 197 ? 16.856 11.824 -10.107 1.00 95.94 197 PRO A CA 1
ATOM 1502 C C . PRO A 1 197 ? 15.926 12.825 -10.786 1.00 95.94 197 PRO A C 1
ATOM 1504 O O . PRO A 1 197 ? 16.193 13.289 -11.895 1.00 95.94 197 PRO A O 1
ATOM 1507 N N . VAL A 1 198 ? 14.823 13.148 -10.113 1.00 93.19 198 VAL A N 1
ATOM 1508 C CA . VAL A 1 198 ? 13.791 14.065 -10.614 1.00 93.19 198 VAL A CA 1
ATOM 1509 C C . VAL A 1 198 ? 14.133 15.485 -10.168 1.00 93.19 198 VAL A C 1
ATOM 1511 O O . VAL A 1 198 ? 14.258 15.741 -8.971 1.00 93.19 198 VAL A O 1
ATOM 1514 N N . ALA A 1 199 ? 14.296 16.406 -11.119 1.00 91.25 199 ALA A N 1
ATOM 1515 C CA . ALA A 1 199 ? 14.556 17.818 -10.829 1.00 91.25 199 ALA A CA 1
ATOM 1516 C C . ALA A 1 199 ? 13.259 18.599 -10.523 1.00 91.25 199 ALA A C 1
ATOM 1518 O O . ALA A 1 199 ? 12.159 18.155 -10.829 1.00 91.25 199 ALA A O 1
ATOM 1519 N N . ALA A 1 200 ? 13.370 19.814 -9.975 1.00 86.50 200 ALA A N 1
ATOM 1520 C CA . ALA A 1 200 ? 12.201 20.619 -9.588 1.00 86.50 200 ALA A CA 1
AT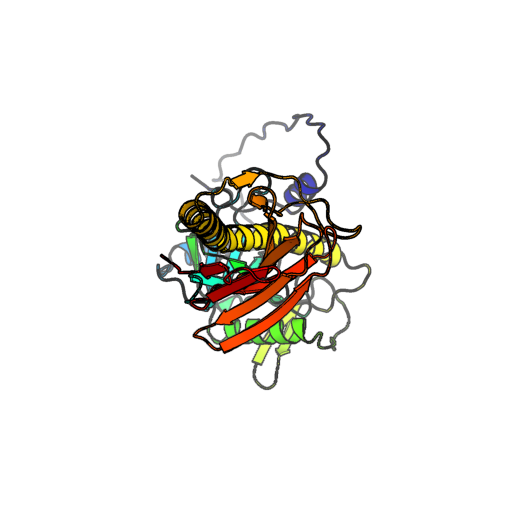OM 1521 C C . ALA A 1 200 ? 11.252 20.986 -10.754 1.00 86.50 200 ALA A C 1
ATOM 1523 O O . ALA A 1 200 ? 10.053 21.129 -10.542 1.00 86.50 200 ALA A O 1
ATOM 1524 N N . LYS A 1 201 ? 11.770 21.144 -11.981 1.00 87.88 201 LYS A N 1
ATOM 1525 C CA . LYS A 1 201 ? 10.985 21.472 -13.195 1.00 87.88 201 LYS A CA 1
ATOM 1526 C C . LYS A 1 201 ? 10.822 20.277 -14.138 1.00 87.88 201 LYS A C 1
ATOM 1528 O O . LYS A 1 201 ? 10.658 20.437 -15.342 1.00 87.88 201 LYS A O 1
ATOM 1533 N N . ASP A 1 202 ? 10.948 19.077 -13.593 1.00 92.31 202 ASP A N 1
ATOM 1534 C CA . ASP A 1 202 ? 10.925 17.838 -14.352 1.00 92.31 202 ASP A CA 1
ATOM 1535 C C . ASP A 1 202 ? 9.481 17.393 -14.641 1.00 92.31 202 ASP A C 1
ATOM 1537 O O . ASP A 1 202 ? 8.679 17.343 -13.698 1.00 92.31 202 ASP A O 1
ATOM 1541 N N . PRO A 1 203 ? 9.130 17.027 -15.891 1.00 86.31 203 PRO A N 1
ATOM 1542 C CA . PRO A 1 203 ? 7.783 16.563 -16.239 1.00 86.31 203 PRO A CA 1
ATOM 1543 C C . PRO A 1 203 ? 7.352 15.320 -15.447 1.00 86.31 203 PRO A C 1
ATOM 1545 O O . PRO A 1 203 ? 6.161 15.135 -15.186 1.00 86.31 203 PRO A O 1
ATOM 1548 N N . ARG A 1 204 ? 8.306 14.504 -14.974 1.00 93.75 204 ARG A N 1
ATOM 1549 C CA . ARG A 1 204 ? 8.030 13.343 -14.116 1.00 93.75 204 ARG A CA 1
ATOM 1550 C C . ARG A 1 204 ? 7.418 13.742 -12.770 1.00 93.75 204 ARG A C 1
ATOM 1552 O O . ARG A 1 204 ? 6.766 12.924 -12.132 1.00 93.75 204 ARG A O 1
ATOM 1559 N N . THR A 1 205 ? 7.560 14.995 -12.334 1.00 91.25 205 THR A N 1
ATOM 1560 C CA . THR A 1 205 ? 6.943 15.491 -11.089 1.00 91.25 205 THR A CA 1
ATOM 1561 C C . THR A 1 205 ? 5.421 15.421 -11.146 1.00 91.25 205 THR A C 1
ATOM 1563 O O . THR A 1 205 ? 4.790 14.962 -10.194 1.00 91.25 205 THR A O 1
ATOM 1566 N N . VAL A 1 206 ? 4.833 15.819 -12.279 1.00 88.25 206 VAL A N 1
ATOM 1567 C CA . VAL A 1 206 ? 3.381 15.761 -12.493 1.00 88.25 206 VAL A CA 1
ATOM 1568 C C . VAL A 1 206 ? 2.913 14.308 -12.500 1.00 88.25 206 VAL A C 1
ATOM 1570 O O . VAL A 1 206 ? 1.983 13.965 -11.776 1.00 88.25 206 VAL A O 1
ATOM 1573 N N . TYR A 1 207 ? 3.622 13.438 -13.224 1.00 89.56 207 TYR A N 1
ATOM 1574 C CA . TYR A 1 207 ? 3.362 11.997 -13.244 1.00 89.56 207 TYR A CA 1
ATOM 1575 C C . TYR A 1 207 ? 3.356 11.395 -11.829 1.00 89.56 207 TYR A C 1
ATOM 1577 O O . TYR A 1 207 ? 2.377 10.776 -11.412 1.00 89.56 207 TYR A O 1
ATOM 1585 N N . ARG A 1 208 ? 4.395 11.660 -11.026 1.00 92.56 208 ARG A N 1
ATOM 1586 C CA . ARG A 1 208 ? 4.482 11.162 -9.643 1.00 92.56 208 ARG A CA 1
ATOM 1587 C C . ARG A 1 208 ? 3.342 11.676 -8.766 1.00 92.56 208 ARG A C 1
ATOM 1589 O O . ARG A 1 208 ? 2.825 10.925 -7.942 1.00 92.56 208 AR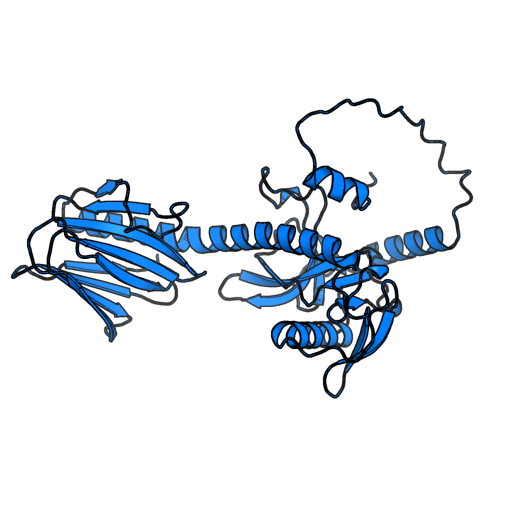G A O 1
ATOM 1596 N N . ALA A 1 209 ? 2.935 12.934 -8.931 1.00 88.69 209 ALA A N 1
ATOM 1597 C CA . ALA A 1 209 ? 1.814 13.498 -8.184 1.00 88.69 209 ALA A CA 1
ATOM 1598 C C . ALA A 1 209 ? 0.488 12.784 -8.502 1.00 88.69 209 ALA A C 1
ATOM 1600 O O . ALA A 1 209 ? -0.280 12.498 -7.583 1.00 88.69 209 ALA A O 1
ATOM 1601 N N . MET A 1 210 ? 0.244 12.436 -9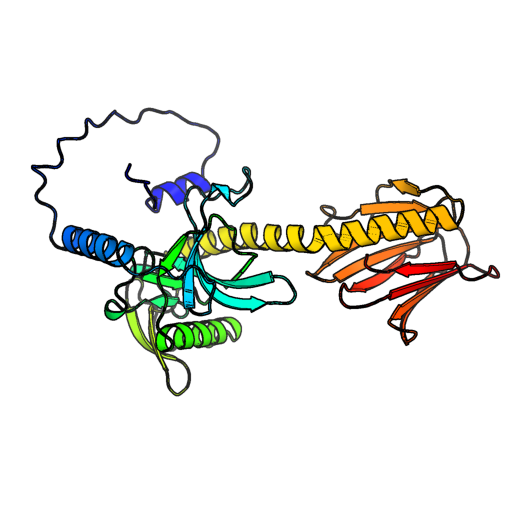.771 1.00 86.38 210 MET A N 1
ATOM 1602 C CA . MET A 1 210 ? -0.948 11.682 -10.181 1.00 86.38 210 MET A CA 1
ATOM 1603 C C . MET A 1 210 ? -0.996 10.301 -9.516 1.00 86.38 210 MET A C 1
ATOM 1605 O O . MET A 1 210 ? -2.001 9.943 -8.902 1.00 86.38 210 MET A O 1
ATOM 1609 N N . TYR A 1 211 ? 0.115 9.564 -9.557 1.00 88.75 211 TYR A N 1
ATOM 1610 C CA . TYR A 1 211 ? 0.221 8.238 -8.943 1.00 88.75 211 TYR A CA 1
ATOM 1611 C C . TYR A 1 211 ? 0.094 8.260 -7.418 1.00 88.75 211 TYR A C 1
ATOM 1613 O O . TYR A 1 211 ? -0.528 7.366 -6.845 1.00 88.75 211 TYR A O 1
ATOM 1621 N N . ARG A 1 212 ? 0.613 9.302 -6.755 1.00 87.19 212 ARG A N 1
ATOM 1622 C CA . ARG A 1 212 ? 0.386 9.510 -5.316 1.00 87.19 212 ARG A CA 1
ATOM 1623 C C . ARG A 1 212 ? -1.085 9.708 -5.009 1.00 87.19 212 ARG A C 1
ATOM 1625 O O . ARG A 1 212 ? -1.608 9.042 -4.128 1.00 87.19 212 ARG A O 1
ATOM 1632 N N . LYS A 1 213 ? -1.755 10.598 -5.747 1.00 82.12 213 LYS A N 1
ATOM 1633 C CA . LYS A 1 213 ? -3.180 10.880 -5.542 1.00 82.12 213 LYS A CA 1
ATOM 1634 C C . LYS A 1 213 ? -4.021 9.613 -5.701 1.00 82.12 213 LYS A C 1
ATOM 1636 O O . LYS A 1 213 ? -4.896 9.367 -4.877 1.00 82.12 213 LYS A O 1
ATOM 1641 N N . MET A 1 214 ? -3.720 8.808 -6.723 1.00 82.06 214 MET A N 1
ATOM 1642 C CA . MET A 1 214 ? -4.353 7.507 -6.933 1.00 82.06 214 MET A CA 1
ATOM 1643 C C . MET A 1 214 ? -4.160 6.602 -5.713 1.00 82.06 214 MET A C 1
ATOM 1645 O O . MET A 1 214 ? -5.141 6.152 -5.136 1.00 82.06 214 MET A O 1
ATOM 1649 N N . ILE A 1 215 ? -2.922 6.387 -5.260 1.00 82.19 215 ILE A N 1
ATOM 1650 C CA . ILE A 1 215 ? -2.657 5.471 -4.143 1.00 82.19 215 ILE A CA 1
ATOM 1651 C C . ILE A 1 215 ? -3.229 5.967 -2.821 1.00 82.19 215 ILE A C 1
ATOM 1653 O O . ILE A 1 215 ? -3.802 5.173 -2.088 1.00 82.19 215 ILE A O 1
ATOM 1657 N N . THR A 1 216 ? -3.178 7.267 -2.535 1.00 76.38 216 THR A N 1
ATOM 1658 C CA . THR A 1 216 ? -3.833 7.826 -1.345 1.00 76.38 216 THR A CA 1
ATOM 1659 C C . THR A 1 216 ? -5.332 7.522 -1.324 1.00 76.38 216 THR A C 1
ATOM 1661 O O . THR A 1 216 ? -5.874 7.219 -0.261 1.00 76.38 216 THR A O 1
ATOM 1664 N N . ALA A 1 217 ? -6.008 7.574 -2.476 1.00 71.19 217 ALA A N 1
ATOM 1665 C CA . ALA A 1 217 ? -7.420 7.214 -2.558 1.00 71.19 217 ALA A CA 1
ATOM 1666 C C . ALA A 1 217 ? -7.650 5.723 -2.255 1.00 71.19 217 ALA A C 1
ATOM 1668 O O . ALA A 1 217 ? -8.586 5.399 -1.529 1.00 71.19 217 ALA A O 1
ATOM 1669 N N . LEU A 1 218 ? -6.771 4.849 -2.753 1.00 71.94 218 LEU A N 1
ATOM 1670 C CA . LEU A 1 218 ? -6.859 3.399 -2.569 1.00 71.94 218 LEU A CA 1
ATOM 1671 C C . LEU A 1 218 ? -6.514 2.948 -1.139 1.00 71.94 218 LEU A C 1
ATOM 1673 O O . LEU A 1 218 ? -7.226 2.131 -0.560 1.00 71.94 218 LEU A O 1
ATOM 1677 N N . SER A 1 219 ? -5.462 3.507 -0.535 1.00 70.31 219 SER A N 1
ATOM 1678 C CA . SER A 1 219 ? -5.055 3.171 0.836 1.00 70.31 219 SER A CA 1
ATOM 1679 C C . SER A 1 219 ? -6.117 3.566 1.863 1.00 70.31 219 SER A C 1
ATOM 1681 O O . SER A 1 219 ? -6.361 2.812 2.799 1.00 70.31 219 SER A O 1
ATOM 1683 N N . ARG A 1 220 ? -6.793 4.714 1.686 1.00 61.03 220 ARG A N 1
ATOM 1684 C CA . ARG A 1 220 ? -7.879 5.144 2.588 1.00 61.03 220 ARG A CA 1
ATOM 1685 C C . ARG A 1 220 ? -9.015 4.129 2.647 1.00 61.03 220 ARG A C 1
ATOM 1687 O O . ARG A 1 220 ? -9.564 3.907 3.712 1.00 61.03 220 ARG A O 1
ATOM 1694 N N . GLU A 1 221 ? -9.354 3.494 1.534 1.00 59.47 221 GLU A N 1
ATOM 1695 C CA . GLU A 1 221 ? -10.410 2.485 1.510 1.00 59.47 221 GLU A CA 1
ATOM 1696 C C . GLU A 1 221 ? -9.975 1.178 2.174 1.00 59.47 221 GLU A C 1
ATOM 1698 O O . GLU A 1 221 ? -10.741 0.601 2.946 1.00 59.47 221 GLU A O 1
ATOM 1703 N N . ALA A 1 222 ? -8.736 0.737 1.935 1.00 57.62 222 ALA A N 1
ATOM 1704 C CA . ALA A 1 222 ? -8.174 -0.402 2.654 1.00 57.62 222 ALA A CA 1
ATOM 1705 C C . ALA A 1 222 ? -8.191 -0.154 4.172 1.00 57.62 222 ALA A C 1
ATOM 1707 O O . ALA A 1 222 ? -8.569 -1.049 4.930 1.00 57.62 222 ALA A O 1
ATOM 1708 N N . GLN A 1 223 ? -7.874 1.072 4.597 1.00 59.22 223 GLN A N 1
ATOM 1709 C CA . GLN A 1 223 ? -7.963 1.517 5.986 1.00 59.22 223 GLN A CA 1
ATOM 1710 C C . GLN A 1 223 ? -9.407 1.488 6.509 1.00 59.22 223 GLN A C 1
ATOM 1712 O O . GLN A 1 223 ? -9.687 0.852 7.523 1.00 59.22 223 GLN A O 1
ATOM 1717 N N . SER A 1 224 ? -10.352 2.119 5.805 1.00 57.31 224 SER A N 1
ATOM 1718 C CA . SER A 1 224 ? -11.757 2.167 6.218 1.00 57.31 224 SER A CA 1
ATOM 1719 C C . SER A 1 224 ? -12.378 0.765 6.276 1.00 57.31 224 SER A C 1
ATOM 1721 O O . SER A 1 224 ? -13.131 0.461 7.199 1.00 57.31 224 SER A O 1
ATOM 1723 N N . ALA A 1 225 ? -12.030 -0.129 5.346 1.00 57.56 225 ALA A N 1
ATOM 1724 C CA . ALA A 1 225 ? -12.463 -1.525 5.361 1.00 57.56 225 ALA A CA 1
ATOM 1725 C C . ALA A 1 225 ? -11.852 -2.326 6.528 1.00 57.56 225 ALA A C 1
ATOM 1727 O O . ALA A 1 225 ? -12.517 -3.213 7.066 1.00 57.56 225 ALA A O 1
ATOM 1728 N N . ARG A 1 226 ? -10.616 -2.015 6.951 1.00 58.09 226 ARG A N 1
ATOM 1729 C CA . ARG A 1 226 ? -9.973 -2.598 8.147 1.00 58.09 226 ARG A CA 1
ATOM 1730 C C . ARG A 1 226 ? -10.584 -2.083 9.452 1.00 58.09 226 ARG A C 1
ATOM 1732 O O . ARG A 1 226 ? -10.746 -2.861 10.388 1.00 58.09 226 ARG A O 1
ATOM 1739 N N . GLN A 1 227 ? -10.952 -0.805 9.512 1.00 62.84 227 GLN A N 1
ATOM 1740 C CA . GLN A 1 227 ? -11.493 -0.167 10.717 1.00 62.84 227 GLN A CA 1
ATOM 1741 C C . GLN A 1 227 ? -12.975 -0.490 10.957 1.00 62.84 227 GLN A C 1
ATOM 1743 O O . GLN A 1 227 ? -13.424 -0.489 12.102 1.00 62.84 227 GLN A O 1
ATOM 1748 N N . GLN A 1 228 ? -13.744 -0.816 9.912 1.00 65.94 228 GLN A N 1
ATOM 1749 C CA . GLN A 1 228 ? -15.176 -1.125 10.031 1.00 65.94 228 GLN A CA 1
ATOM 1750 C C . GLN A 1 228 ? -15.505 -2.277 11.004 1.00 65.94 228 GLN A C 1
ATOM 1752 O O . GLN A 1 228 ? -16.394 -2.083 11.834 1.00 65.94 228 GLN A O 1
ATOM 1757 N N . PRO A 1 229 ? -14.825 -3.443 10.978 1.00 71.38 229 PRO A N 1
ATOM 1758 C CA . PRO A 1 229 ? -15.066 -4.520 11.940 1.00 71.38 229 PRO A CA 1
ATOM 1759 C C . PRO A 1 229 ? -14.728 -4.135 13.384 1.00 71.38 229 PRO A C 1
ATOM 1761 O O . PRO A 1 229 ? -15.487 -4.472 14.292 1.00 71.38 229 PRO A O 1
ATOM 1764 N N . LEU A 1 230 ? -13.622 -3.411 13.597 1.00 77.25 230 LEU A N 1
ATOM 1765 C CA . LEU A 1 230 ? -13.207 -2.941 14.922 1.00 77.25 230 LEU A CA 1
ATOM 1766 C C . LEU A 1 230 ? -14.235 -1.955 15.487 1.00 77.25 230 LEU A C 1
ATOM 1768 O O . LEU A 1 230 ? -14.752 -2.161 16.582 1.00 77.25 230 LEU A O 1
ATOM 1772 N N . LEU A 1 231 ? -14.607 -0.939 14.705 1.00 79.50 231 LEU A N 1
ATOM 1773 C CA . LEU A 1 231 ? -15.637 0.029 15.082 1.00 79.50 231 LEU A CA 1
ATOM 1774 C C . LEU A 1 231 ? -16.987 -0.645 15.332 1.00 79.50 231 LEU A C 1
ATOM 1776 O O . LEU A 1 231 ? -17.634 -0.343 16.328 1.00 79.50 231 LEU A O 1
ATOM 1780 N N . ALA A 1 232 ? -17.413 -1.570 14.468 1.00 81.31 232 ALA A N 1
ATOM 1781 C CA . ALA A 1 232 ? -18.667 -2.299 14.650 1.00 81.31 232 ALA A CA 1
ATOM 1782 C C . ALA A 1 232 ? -18.654 -3.148 15.933 1.00 81.31 232 ALA A C 1
ATOM 1784 O O . ALA A 1 232 ? -19.640 -3.162 16.669 1.00 81.31 232 ALA A O 1
ATOM 1785 N N . GLY A 1 233 ? -17.534 -3.814 16.231 1.00 84.69 233 GLY A N 1
ATOM 1786 C CA . GLY A 1 233 ? -17.349 -4.570 17.468 1.00 84.69 233 GLY A CA 1
ATOM 1787 C C . GLY A 1 233 ? -17.389 -3.682 18.713 1.00 84.69 233 GLY A C 1
ATOM 1788 O O . GLY A 1 233 ? -18.045 -4.033 19.695 1.00 84.69 233 GLY A O 1
ATOM 1789 N N . LEU A 1 234 ? -16.750 -2.510 18.658 1.00 87.88 234 LEU A N 1
ATOM 1790 C CA . LEU A 1 234 ? -16.774 -1.523 19.737 1.00 87.88 234 LEU A CA 1
ATOM 1791 C C . LEU A 1 234 ? -18.177 -0.947 19.951 1.00 87.88 234 LEU A C 1
ATOM 1793 O O . LEU A 1 234 ? -18.635 -0.920 21.089 1.00 87.88 234 LEU A O 1
ATOM 1797 N N . VAL A 1 235 ? -18.896 -0.584 18.884 1.00 87.75 235 VAL A N 1
ATOM 1798 C CA . VAL A 1 235 ? -20.293 -0.117 18.964 1.00 87.75 235 VAL A CA 1
ATOM 1799 C C . VAL A 1 235 ? -21.177 -1.175 19.626 1.00 87.75 235 VAL A C 1
ATOM 1801 O O . VAL A 1 235 ? -21.852 -0.880 20.608 1.00 87.75 235 VAL A O 1
ATOM 1804 N N . ALA A 1 236 ? -21.111 -2.429 19.168 1.00 87.31 236 ALA A N 1
ATOM 1805 C CA . ALA A 1 236 ? -21.883 -3.525 19.757 1.00 87.31 236 ALA A CA 1
ATOM 1806 C C . ALA A 1 236 ? -21.505 -3.797 21.228 1.00 87.31 236 ALA A C 1
ATOM 1808 O O . ALA A 1 236 ? -22.317 -4.291 22.014 1.00 87.31 236 ALA A O 1
ATOM 1809 N N . SER A 1 237 ? -20.258 -3.506 21.610 1.00 89.56 237 SER A N 1
ATOM 1810 C CA . SER A 1 237 ? -19.789 -3.593 22.992 1.00 89.56 237 SER A CA 1
ATOM 1811 C C . SER A 1 237 ? -20.362 -2.465 23.860 1.00 89.56 237 SER A C 1
ATOM 1813 O O . SER A 1 237 ? -20.801 -2.739 24.976 1.00 89.56 237 SER A O 1
ATOM 1815 N N . ILE A 1 238 ? -20.422 -1.230 23.340 1.00 90.12 238 ILE A N 1
ATOM 1816 C CA . ILE A 1 238 ? -21.073 -0.085 24.001 1.00 90.12 238 ILE A CA 1
ATOM 1817 C C . ILE A 1 238 ? -22.557 -0.384 24.208 1.00 90.12 238 ILE A C 1
ATOM 1819 O O . ILE A 1 238 ? -23.051 -0.273 25.324 1.00 90.12 238 ILE A O 1
ATOM 1823 N N . GLU A 1 239 ? -23.264 -0.822 23.164 1.00 88.88 239 GLU A N 1
ATOM 1824 C CA . GLU A 1 239 ? -24.691 -1.162 23.241 1.00 88.88 239 GLU A CA 1
ATOM 1825 C C . GLU A 1 239 ? -24.973 -2.210 24.323 1.00 88.88 239 GLU A C 1
ATOM 1827 O O . GLU A 1 239 ? -25.910 -2.058 25.108 1.00 88.88 239 GLU A O 1
ATOM 1832 N N . ARG A 1 240 ? -24.136 -3.252 24.412 1.00 89.81 240 ARG A N 1
ATOM 1833 C CA . ARG A 1 240 ? -24.258 -4.282 25.451 1.00 89.81 240 ARG A CA 1
ATOM 1834 C C . ARG A 1 240 ? -24.032 -3.711 26.846 1.00 89.81 240 ARG A C 1
ATOM 1836 O O . ARG A 1 240 ? -24.833 -3.976 27.734 1.00 89.81 240 ARG A O 1
ATOM 1843 N N . PHE A 1 241 ? -22.976 -2.923 27.024 1.00 91.88 241 PHE A N 1
ATOM 1844 C CA . PHE A 1 241 ? -22.671 -2.276 28.296 1.00 91.88 241 PHE A CA 1
ATOM 1845 C C . PHE A 1 241 ? -23.817 -1.363 28.750 1.00 91.88 241 PHE A C 1
ATOM 1847 O O . PHE A 1 241 ? -24.286 -1.473 29.878 1.00 91.88 241 PHE A O 1
ATOM 1854 N N . VAL A 1 242 ? -24.351 -0.527 27.857 1.00 92.00 242 VAL A N 1
ATOM 1855 C CA . VAL A 1 242 ? -25.491 0.349 28.166 1.00 92.00 242 VAL A CA 1
ATOM 1856 C C . VAL A 1 242 ? -26.753 -0.445 28.499 1.00 92.00 242 VAL A C 1
ATOM 1858 O O . VAL A 1 242 ? -27.476 -0.093 29.435 1.00 92.00 242 VAL A O 1
ATOM 1861 N N . HIS A 1 243 ? -26.998 -1.543 27.783 1.00 90.94 243 HIS A N 1
ATOM 1862 C CA . HIS A 1 243 ? -28.106 -2.445 28.074 1.00 90.94 243 HIS A CA 1
ATOM 1863 C C . HIS A 1 243 ? -27.977 -3.093 29.462 1.00 90.94 243 HIS A C 1
ATOM 1865 O O . HIS A 1 243 ? -28.951 -3.118 30.212 1.00 90.94 243 HIS A O 1
ATOM 1871 N N . GLU A 1 244 ? -26.782 -3.559 29.837 1.00 90.81 244 GLU A N 1
ATOM 1872 C CA . GLU A 1 244 ? -26.491 -4.132 31.161 1.00 90.81 244 GLU A CA 1
ATOM 1873 C C . GLU A 1 244 ? -26.674 -3.109 32.295 1.00 90.81 244 GLU A C 1
ATOM 1875 O O . GLU A 1 244 ? -27.103 -3.472 33.390 1.00 90.81 244 GLU A O 1
ATOM 1880 N N . LEU A 1 245 ? -26.428 -1.823 32.026 1.00 90.38 245 LEU A N 1
ATOM 1881 C CA . LEU A 1 245 ? -26.700 -0.732 32.966 1.00 90.38 245 LEU A CA 1
ATOM 1882 C C . LEU A 1 245 ? -28.186 -0.341 33.056 1.00 90.38 245 LEU A C 1
ATOM 1884 O O . LEU A 1 245 ? -28.554 0.447 33.930 1.00 90.38 245 LEU A O 1
ATOM 1888 N N . GLY A 1 246 ? -29.041 -0.842 32.158 1.00 92.62 246 GLY A N 1
ATOM 1889 C CA . GLY A 1 246 ? -30.441 -0.428 32.058 1.00 92.62 246 GLY A CA 1
ATOM 1890 C C . GLY A 1 246 ? -30.604 1.042 31.653 1.00 92.62 246 GLY A C 1
ATOM 1891 O O . GLY A 1 246 ? -31.510 1.717 32.145 1.00 92.62 246 GLY A O 1
ATOM 1892 N N . LYS A 1 247 ? -29.699 1.558 30.811 1.00 92.94 247 LYS A N 1
ATOM 1893 C CA . LYS A 1 247 ? -29.649 2.962 30.371 1.00 92.94 247 LYS A CA 1
ATOM 1894 C C . LYS A 1 247 ? -30.026 3.120 28.895 1.00 92.94 247 LYS A C 1
ATOM 1896 O O . LYS A 1 247 ? -30.144 2.134 28.170 1.00 92.94 247 LYS A O 1
ATOM 1901 N N . SER A 1 248 ? -30.248 4.360 28.458 1.00 92.50 248 SER A N 1
ATOM 1902 C CA . SER A 1 248 ? -30.457 4.700 27.045 1.00 92.50 248 SER A CA 1
ATOM 1903 C C . SER A 1 248 ? -29.131 5.028 26.356 1.00 92.50 248 SER A C 1
ATOM 1905 O O . SER A 1 248 ? -28.218 5.572 26.977 1.00 92.50 248 SER A O 1
ATOM 1907 N N . LEU A 1 249 ? -29.041 4.690 25.067 1.00 93.62 249 LEU A N 1
ATOM 1908 C CA . LEU A 1 249 ? -27.952 5.081 24.174 1.00 93.62 249 LEU A CA 1
ATOM 1909 C C . LEU A 1 249 ? -28.544 5.941 23.058 1.00 93.62 249 LEU A C 1
ATOM 1911 O O . LEU A 1 249 ? -29.313 5.438 22.239 1.00 93.62 249 LEU A O 1
ATOM 1915 N N . GLU A 1 250 ? -28.197 7.222 23.019 1.00 92.62 250 GLU A N 1
ATOM 1916 C CA . GLU A 1 250 ? -28.724 8.163 22.027 1.00 92.62 250 GLU A CA 1
ATOM 1917 C C . GLU A 1 250 ? -27.591 8.698 21.150 1.00 92.62 250 GLU A C 1
ATOM 1919 O O . GLU A 1 250 ? -26.563 9.110 21.681 1.00 92.62 250 GLU A O 1
ATOM 1924 N N . PRO A 1 251 ? -27.721 8.703 19.815 1.00 91.25 251 PRO A N 1
ATOM 1925 C CA . PRO A 1 251 ? -26.701 9.291 18.957 1.00 91.25 251 PRO A CA 1
ATOM 1926 C C . PRO A 1 251 ? -26.628 10.804 19.190 1.00 91.25 251 PRO A C 1
ATOM 1928 O O . PRO A 1 251 ? -27.652 11.488 19.200 1.00 91.25 251 PRO A O 1
ATOM 1931 N N . VAL A 1 252 ? -25.415 11.337 19.328 1.00 91.12 252 VAL A N 1
ATOM 1932 C CA . VAL A 1 252 ? -25.180 12.778 19.505 1.00 91.12 252 VAL A CA 1
ATOM 1933 C C . VAL A 1 252 ? -24.141 13.289 18.522 1.00 91.12 252 VAL A C 1
ATOM 1935 O O . VAL A 1 252 ? -23.319 12.536 18.002 1.00 91.12 252 VAL A O 1
ATOM 1938 N N . ARG A 1 253 ? -24.171 14.597 18.262 1.00 86.25 253 ARG A N 1
ATOM 1939 C CA . ARG A 1 253 ? -23.106 15.266 17.518 1.00 86.25 253 ARG A CA 1
ATOM 1940 C C . ARG A 1 253 ? -22.035 15.711 18.504 1.00 86.25 253 ARG A C 1
ATOM 1942 O O . ARG A 1 253 ? -22.259 16.650 19.262 1.00 86.25 253 ARG A O 1
ATOM 1949 N N . TRP A 1 254 ? -20.883 15.052 18.472 1.00 83.69 254 TRP A N 1
ATOM 1950 C CA . TRP A 1 254 ? -19.724 15.493 19.238 1.00 83.69 254 TRP A CA 1
ATOM 1951 C C . TRP A 1 254 ? -19.166 16.773 18.621 1.00 83.69 254 TRP A C 1
ATOM 1953 O O . TRP A 1 254 ? -18.859 16.807 17.430 1.00 83.69 254 TRP A O 1
ATOM 1963 N N . LEU A 1 255 ? -19.060 17.831 19.419 1.00 79.06 255 LEU A N 1
ATOM 1964 C CA . LEU A 1 255 ? -18.373 19.061 19.041 1.00 79.06 255 LEU A CA 1
ATOM 1965 C C . LEU A 1 255 ? -16.971 19.002 19.665 1.00 79.06 255 LEU A C 1
ATOM 1967 O O . LEU A 1 255 ? -16.874 19.052 20.896 1.00 79.06 255 LEU A O 1
ATOM 1971 N N . PRO A 1 256 ? -15.907 18.792 18.867 1.00 65.75 256 PRO A N 1
ATOM 1972 C CA . PRO A 1 256 ? -14.543 18.813 19.374 1.00 65.75 256 PRO A CA 1
ATOM 1973 C C . PRO A 1 256 ? -14.080 20.252 19.625 1.00 65.75 256 PRO A C 1
ATOM 1975 O O . PRO A 1 256 ? -14.496 21.181 18.928 1.00 65.75 256 PRO A O 1
ATOM 1978 N N . ASP A 1 257 ? -13.147 20.424 20.560 1.00 62.19 257 ASP A N 1
ATOM 1979 C CA . ASP A 1 257 ? -12.465 21.701 20.745 1.00 62.19 257 ASP A CA 1
ATOM 1980 C C . ASP A 1 257 ? -11.530 21.987 19.550 1.00 62.19 257 ASP A C 1
ATOM 1982 O O . ASP A 1 257 ? -10.429 21.459 19.404 1.00 62.19 257 ASP A O 1
ATOM 1986 N N . ALA A 1 258 ? -12.038 22.824 18.645 1.00 48.03 258 ALA A N 1
ATOM 1987 C CA . ALA A 1 258 ? -11.359 23.694 17.680 1.00 48.03 258 ALA A CA 1
ATOM 1988 C C . ALA A 1 258 ? -10.397 23.133 16.598 1.00 48.03 258 ALA A C 1
ATOM 1990 O O . ALA A 1 258 ? -10.031 23.921 15.727 1.00 48.03 258 ALA A O 1
ATOM 1991 N N . MET A 1 259 ? -9.983 21.857 16.562 1.00 47.31 259 MET A N 1
ATOM 1992 C CA . MET A 1 259 ? -8.898 21.422 15.638 1.00 47.31 259 MET A CA 1
ATOM 1993 C C . MET A 1 259 ? -9.018 20.014 14.996 1.00 47.31 259 MET A C 1
ATOM 1995 O O . MET A 1 259 ? -8.092 19.597 14.299 1.00 47.31 259 MET A O 1
ATOM 1999 N N . GLY A 1 260 ? -10.104 19.259 15.202 1.00 50.16 260 GLY A N 1
ATOM 2000 C CA . GLY A 1 260 ? -10.234 17.874 14.704 1.00 50.16 260 GLY A CA 1
ATOM 2001 C C . GLY A 1 260 ? -10.913 17.738 13.332 1.00 50.16 260 GLY A C 1
ATOM 2002 O O . GLY A 1 260 ? -11.875 18.445 13.050 1.00 50.16 260 GLY A O 1
ATOM 2003 N N . ASP A 1 261 ? -10.444 16.804 12.493 1.00 51.72 261 ASP A N 1
ATOM 2004 C CA . ASP A 1 261 ? -11.148 16.380 11.270 1.00 51.72 261 ASP A CA 1
ATOM 2005 C C . ASP A 1 261 ? -12.432 15.617 11.661 1.00 51.72 261 ASP A C 1
ATOM 2007 O O . ASP A 1 261 ? -12.380 14.574 12.312 1.00 51.72 261 ASP A O 1
ATOM 2011 N N . GLU A 1 262 ? -13.593 16.182 11.316 1.00 53.12 262 GLU A N 1
ATOM 2012 C CA . GLU A 1 262 ? -14.925 15.748 11.773 1.00 53.12 262 GLU A CA 1
ATOM 2013 C C . GLU A 1 262 ? -15.459 14.495 11.053 1.00 53.12 262 GLU A C 1
ATOM 2015 O O . GLU A 1 262 ? -16.504 13.960 11.424 1.00 53.12 262 GLU A O 1
ATOM 2020 N N . SER A 1 263 ? -14.801 14.040 9.984 1.00 54.09 263 SER A N 1
ATOM 2021 C CA . SER A 1 263 ? -15.479 13.247 8.950 1.00 54.09 263 SER A CA 1
ATOM 2022 C C . SER A 1 263 ? -15.781 11.780 9.303 1.00 54.09 263 SER A C 1
ATOM 2024 O O . SER A 1 263 ? -16.616 11.170 8.633 1.00 54.09 263 SER A O 1
ATOM 2026 N N . GLU A 1 264 ? -15.186 11.214 10.362 1.00 67.19 264 GLU A N 1
ATOM 2027 C CA . GLU A 1 264 ? -15.322 9.777 10.690 1.00 67.19 264 GLU A CA 1
ATOM 2028 C C . GLU A 1 264 ? -15.689 9.469 12.159 1.00 67.19 264 GLU A C 1
ATOM 2030 O O . GLU A 1 264 ? -15.789 8.301 12.544 1.00 67.19 264 GLU A O 1
ATOM 2035 N N . MET A 1 265 ? -15.950 10.490 12.983 1.00 78.75 265 MET A N 1
ATOM 2036 C CA . MET A 1 265 ? -16.291 10.311 14.400 1.00 78.75 265 MET A CA 1
ATOM 2037 C C . MET A 1 265 ? -17.731 9.808 14.585 1.00 78.75 265 MET A C 1
ATOM 2039 O O . MET A 1 265 ? -18.675 10.327 13.985 1.00 78.75 265 MET A O 1
ATOM 2043 N N . ARG A 1 266 ? -17.924 8.822 15.471 1.00 85.50 266 ARG A N 1
ATOM 2044 C CA . ARG A 1 266 ? -19.255 8.370 15.911 1.00 85.50 266 ARG A CA 1
ATOM 2045 C C . ARG A 1 266 ? -19.401 8.574 17.407 1.00 85.50 266 ARG A C 1
ATOM 2047 O O . ARG A 1 266 ? -18.538 8.121 18.152 1.00 85.50 266 ARG A O 1
ATOM 2054 N N . ALA A 1 267 ? -20.480 9.226 17.829 1.00 91.06 267 ALA A N 1
ATOM 2055 C CA . ALA A 1 267 ? -20.689 9.577 19.225 1.00 91.06 267 ALA A CA 1
ATOM 2056 C C . ALA A 1 267 ? -22.097 9.253 19.721 1.00 91.06 267 ALA A C 1
ATOM 2058 O O . ALA A 1 267 ? -23.082 9.332 18.980 1.00 91.06 267 ALA A O 1
ATOM 2059 N N . TRP A 1 268 ? -22.169 8.915 21.003 1.00 95.06 268 TRP A N 1
ATOM 2060 C CA . TRP A 1 268 ? -23.394 8.562 21.699 1.00 95.06 268 TRP A CA 1
ATOM 2061 C C . TRP A 1 268 ? -23.411 9.151 23.103 1.00 95.06 268 TRP A C 1
ATOM 2063 O O . TRP A 1 268 ? -22.387 9.233 23.774 1.00 95.06 268 TRP A O 1
ATOM 2073 N N . ARG A 1 269 ? -24.601 9.504 23.567 1.00 94.44 269 ARG A N 1
ATOM 2074 C CA . ARG A 1 269 ? -24.900 9.868 24.944 1.00 94.44 269 ARG A CA 1
ATOM 2075 C C . ARG A 1 269 ? -25.459 8.663 25.684 1.00 94.44 269 ARG A C 1
ATOM 2077 O O . ARG A 1 269 ? -26.337 7.972 25.164 1.00 94.44 269 ARG A O 1
ATOM 2084 N N . ILE A 1 270 ? -24.947 8.428 26.888 1.00 92.94 270 ILE A N 1
ATOM 2085 C CA . ILE A 1 270 ? -25.373 7.350 27.781 1.00 92.94 270 ILE A CA 1
ATOM 2086 C C . ILE A 1 270 ? -26.102 7.981 28.962 1.00 92.94 270 ILE A C 1
ATOM 2088 O O . ILE A 1 270 ? -25.483 8.336 29.971 1.00 92.94 270 ILE A O 1
ATOM 2092 N N . ASP A 1 271 ? -27.424 8.126 28.816 1.00 91.38 271 ASP A N 1
ATOM 2093 C CA . ASP A 1 271 ? -28.281 8.848 29.769 1.00 91.38 271 ASP A CA 1
ATOM 2094 C C . ASP A 1 271 ? -27.677 10.237 30.110 1.00 91.38 271 ASP A C 1
ATOM 2096 O O . ASP A 1 271 ? -26.945 10.838 29.324 1.00 91.38 271 ASP A O 1
ATOM 2100 N N . GLU A 1 272 ? -27.934 10.746 31.307 1.00 90.25 272 GLU A N 1
ATOM 2101 C CA . GLU A 1 272 ? -27.325 11.966 31.842 1.00 90.25 272 GLU A CA 1
ATOM 2102 C C . GLU A 1 272 ? -25.932 11.730 32.464 1.00 90.25 272 GLU A C 1
ATOM 2104 O O . GLU A 1 272 ? -25.538 12.477 33.360 1.00 90.25 272 GLU A O 1
ATOM 2109 N N . LEU A 1 273 ? -25.223 10.643 32.126 1.00 88.50 273 LEU A N 1
ATOM 2110 C CA . LEU A 1 273 ? -23.943 10.299 32.765 1.00 88.50 273 LEU A CA 1
ATOM 2111 C C . LEU A 1 273 ? -22.751 10.839 31.971 1.00 88.50 273 LEU A C 1
ATOM 2113 O O . LEU A 1 273 ? -21.986 11.655 32.487 1.00 88.50 273 LEU A O 1
ATOM 2117 N N . PHE A 1 274 ? -22.587 10.381 30.732 1.00 91.12 274 PHE A N 1
ATOM 2118 C CA . PHE A 1 274 ? -21.455 10.742 29.882 1.00 91.12 274 PHE A CA 1
ATOM 2119 C C . PHE A 1 274 ? -21.793 10.599 28.396 1.00 91.12 274 PHE A C 1
ATOM 2121 O O . PHE A 1 274 ? -22.699 9.860 28.005 1.00 91.12 274 PHE A O 1
ATOM 2128 N N . GLU A 1 275 ? -21.028 11.298 27.567 1.00 94.12 275 GLU A N 1
ATOM 2129 C CA . GLU A 1 275 ? -20.955 11.065 26.130 1.00 94.12 275 GLU A CA 1
ATOM 2130 C C . GLU A 1 275 ? -19.701 10.238 25.832 1.00 94.12 275 GLU A C 1
ATOM 2132 O O . GLU A 1 275 ? -18.645 10.446 26.433 1.00 94.12 275 GLU A O 1
ATOM 2137 N N . VAL A 1 276 ? -19.815 9.301 24.894 1.00 93.88 276 VAL A N 1
ATOM 2138 C CA . VAL A 1 276 ? -18.694 8.536 24.346 1.00 93.88 276 VAL A CA 1
ATOM 2139 C C . VAL A 1 276 ? -18.568 8.796 22.857 1.00 93.88 276 VAL A C 1
ATOM 2141 O O . VAL A 1 276 ? -19.574 8.810 22.147 1.00 93.88 276 VAL A O 1
ATOM 2144 N N . ALA A 1 277 ? -17.343 8.943 22.367 1.00 92.00 277 ALA A N 1
ATOM 2145 C CA . ALA A 1 277 ? -17.062 8.965 20.941 1.00 92.00 277 ALA A CA 1
ATOM 2146 C C . ALA A 1 277 ? -15.954 7.979 20.582 1.00 92.00 277 ALA A C 1
ATOM 2148 O O . ALA A 1 277 ? -15.021 7.757 21.348 1.00 92.00 277 ALA A O 1
ATOM 2149 N N . LEU A 1 278 ? -16.075 7.382 19.402 1.00 90.38 278 LEU A N 1
ATOM 2150 C CA . LEU A 1 278 ? -15.059 6.529 18.804 1.00 90.38 278 LEU A CA 1
ATOM 2151 C C . LEU A 1 278 ? -14.490 7.254 17.587 1.00 90.38 278 LEU A C 1
ATOM 2153 O O . LEU A 1 278 ? -15.230 7.567 16.648 1.00 90.38 278 LEU A O 1
ATOM 2157 N N . LEU A 1 279 ? -13.184 7.508 17.618 1.00 86.19 279 LEU A N 1
ATOM 2158 C CA . LEU A 1 279 ? -12.438 8.143 16.541 1.00 86.19 279 LEU A CA 1
ATOM 2159 C C . LEU A 1 279 ? -11.382 7.168 16.003 1.00 86.19 279 LEU A C 1
ATOM 2161 O O . LEU A 1 279 ? -10.500 6.748 16.752 1.00 86.19 279 LEU A O 1
ATOM 2165 N N . PRO A 1 280 ? -11.427 6.785 14.720 1.00 78.38 280 PRO A N 1
ATOM 2166 C CA . PRO A 1 280 ? -10.377 5.959 14.139 1.00 78.38 280 PRO A CA 1
ATOM 2167 C C . PRO A 1 280 ? -9.074 6.765 14.058 1.00 78.38 280 PRO A C 1
ATOM 2169 O O . PRO A 1 280 ? -9.033 7.796 13.393 1.00 78.38 280 PRO A O 1
ATOM 2172 N N . VAL A 1 281 ? -8.009 6.305 14.722 1.00 75.38 281 VAL A N 1
ATOM 2173 C CA . VAL A 1 281 ? -6.705 7.004 14.735 1.00 75.38 281 VAL A CA 1
ATOM 2174 C C . VAL A 1 281 ? -5.611 6.237 13.992 1.00 75.38 281 VAL A C 1
ATOM 2176 O O . VAL A 1 281 ? -4.704 6.847 13.430 1.00 75.38 281 VAL A O 1
ATOM 2179 N N . ALA A 1 282 ? -5.707 4.905 13.924 1.00 67.75 282 ALA A N 1
ATOM 2180 C CA . ALA A 1 282 ? -4.836 4.061 13.103 1.00 67.75 282 ALA A CA 1
ATOM 2181 C C . ALA A 1 282 ? -5.565 2.783 12.651 1.00 67.75 282 ALA A C 1
ATOM 2183 O O . ALA A 1 282 ? -6.734 2.573 12.964 1.00 67.75 282 ALA A O 1
ATOM 2184 N N . ASP A 1 283 ? -4.879 1.909 11.911 1.00 61.88 283 ASP A N 1
ATOM 2185 C CA . ASP A 1 283 ? -5.438 0.654 11.370 1.00 61.88 283 ASP A CA 1
ATOM 2186 C C . ASP A 1 283 ? -6.060 -0.252 12.435 1.00 61.88 283 ASP A C 1
ATOM 2188 O O . ASP A 1 283 ? -7.090 -0.881 12.211 1.00 61.88 283 ASP A O 1
ATOM 2192 N N . LYS A 1 284 ? -5.413 -0.310 13.598 1.00 71.44 284 LYS A N 1
ATOM 2193 C CA . LYS A 1 284 ? -5.810 -1.148 14.732 1.00 71.44 284 LYS A CA 1
ATOM 2194 C C . LYS A 1 284 ? -6.228 -0.353 15.948 1.00 71.44 284 LYS A C 1
ATOM 2196 O O . LYS A 1 284 ? -6.433 -0.955 16.994 1.00 71.44 284 LYS A O 1
ATOM 2201 N N . ALA A 1 285 ? -6.235 0.970 15.847 1.00 81.31 285 ALA A N 1
ATOM 2202 C CA . ALA A 1 285 ? -6.393 1.830 16.997 1.00 81.31 285 ALA A CA 1
ATOM 2203 C C . ALA A 1 285 ? -7.595 2.743 16.801 1.00 81.31 285 ALA A C 1
ATOM 2205 O O . ALA A 1 285 ? -7.719 3.435 15.786 1.00 81.31 285 ALA A O 1
ATOM 2206 N N . VAL A 1 286 ? -8.467 2.733 17.797 1.00 85.88 286 VAL A N 1
ATOM 2207 C CA . VAL A 1 286 ? -9.598 3.641 17.913 1.00 85.88 286 VAL A CA 1
ATOM 2208 C C . VAL A 1 286 ? -9.403 4.415 19.200 1.00 85.88 286 VAL A C 1
ATOM 2210 O O . VAL A 1 286 ? -9.246 3.831 20.267 1.00 85.88 286 VAL A O 1
ATOM 2213 N N . GLU A 1 287 ? -9.413 5.731 19.101 1.00 89.69 287 GLU A N 1
ATOM 2214 C CA . GLU A 1 287 ? -9.445 6.599 20.261 1.00 89.69 287 GLU A CA 1
ATOM 2215 C C . GLU A 1 287 ? -10.878 6.622 20.803 1.00 89.69 287 GLU A C 1
ATOM 2217 O O . GLU A 1 287 ? -11.828 6.993 20.108 1.00 89.69 287 GLU A O 1
ATOM 2222 N N . LEU A 1 288 ? -11.034 6.163 22.041 1.00 92.31 288 LEU A N 1
ATOM 2223 C CA . LEU A 1 288 ? -12.244 6.304 22.830 1.00 92.31 288 LEU A CA 1
ATOM 2224 C C . LEU A 1 288 ? -12.171 7.632 23.571 1.00 92.31 288 LEU A C 1
ATOM 2226 O O . LEU A 1 288 ? -11.335 7.808 24.455 1.00 92.31 288 LEU A O 1
ATOM 2230 N N . ARG A 1 289 ? -13.092 8.533 23.249 1.00 93.50 289 ARG A N 1
ATOM 2231 C CA . ARG A 1 289 ? -13.298 9.774 23.988 1.00 93.50 289 ARG A CA 1
ATOM 2232 C C . ARG A 1 289 ? -14.457 9.616 24.945 1.00 93.50 289 ARG A C 1
ATOM 2234 O O . ARG A 1 289 ? -15.494 9.071 24.567 1.00 93.50 289 ARG A O 1
ATOM 2241 N N . VAL A 1 290 ? -14.290 10.100 26.167 1.00 93.44 290 VAL A N 1
ATOM 2242 C CA . VAL A 1 290 ? -15.336 10.102 27.189 1.00 93.44 290 VAL A CA 1
ATOM 2243 C C . VAL A 1 290 ? -15.438 11.498 27.778 1.00 93.44 290 VAL A C 1
ATOM 2245 O O . VAL A 1 290 ? -14.442 12.043 28.248 1.00 93.44 290 VAL A O 1
ATOM 2248 N N . ARG A 1 291 ? -16.647 12.057 27.773 1.00 93.62 291 ARG A N 1
ATOM 2249 C CA . ARG A 1 291 ? -16.963 13.368 28.345 1.00 93.62 291 ARG A CA 1
ATOM 2250 C C . ARG A 1 291 ? -18.021 13.205 29.416 1.00 93.62 291 ARG A C 1
ATOM 2252 O O . ARG A 1 291 ? -19.062 12.596 29.170 1.00 93.62 291 ARG A O 1
ATOM 2259 N N . LEU A 1 292 ? -17.771 13.749 30.600 1.00 92.19 292 LEU A N 1
ATOM 2260 C CA . LEU A 1 292 ? -18.747 13.720 31.685 1.00 92.19 292 LEU A CA 1
ATOM 2261 C C . LEU A 1 292 ? -19.842 14.760 31.419 1.00 92.19 292 LEU A C 1
ATOM 2263 O O . LEU A 1 292 ? -19.540 15.868 31.003 1.00 92.19 292 LEU A O 1
ATOM 2267 N N . LEU A 1 293 ? -21.110 14.429 31.669 1.00 90.81 293 LEU A N 1
ATOM 2268 C CA . LEU A 1 293 ? -22.215 15.397 31.539 1.00 90.81 293 LEU A CA 1
ATOM 2269 C C . LEU A 1 293 ? -22.613 16.032 32.877 1.00 90.81 293 LEU A C 1
ATOM 2271 O O . LEU A 1 293 ? -23.326 17.035 32.920 1.00 90.81 293 LEU A O 1
ATOM 2275 N N . ARG A 1 294 ? -22.155 15.449 33.987 1.00 88.12 294 ARG A N 1
ATOM 2276 C CA . ARG A 1 294 ? -22.453 15.904 35.348 1.00 88.12 294 ARG A CA 1
ATOM 2277 C C . ARG A 1 294 ? -21.296 16.686 35.936 1.00 88.12 294 ARG A C 1
ATOM 2279 O O . ARG A 1 294 ? -20.138 16.475 35.592 1.00 88.12 294 ARG A O 1
ATOM 2286 N N . ASN A 1 295 ? -21.620 17.537 36.902 1.00 87.44 295 ASN A N 1
ATOM 2287 C CA . ASN A 1 295 ? -20.626 18.217 37.722 1.00 87.44 295 ASN A CA 1
ATOM 2288 C C . ASN A 1 295 ? -20.126 17.291 38.845 1.00 87.44 295 ASN A C 1
ATOM 2290 O O . ASN A 1 295 ? -20.387 17.529 40.023 1.00 87.44 295 ASN A O 1
ATOM 2294 N N . ASP A 1 296 ? -19.474 16.202 38.447 1.00 88.06 296 ASP A N 1
ATOM 2295 C CA . ASP A 1 296 ? -18.883 15.188 39.317 1.00 88.06 296 ASP A CA 1
ATOM 2296 C C . ASP A 1 296 ? -17.403 14.989 38.962 1.00 88.06 296 ASP A C 1
ATOM 2298 O O . ASP A 1 296 ? -16.903 15.514 37.970 1.00 88.06 296 ASP A O 1
ATOM 2302 N N . THR A 1 297 ? -16.690 14.210 39.778 1.00 91.00 297 THR A N 1
ATOM 2303 C CA . THR A 1 297 ? -15.360 13.713 39.405 1.00 91.00 297 THR A CA 1
ATOM 2304 C C . THR A 1 297 ? -15.465 12.272 38.927 1.00 91.00 297 THR A C 1
ATOM 2306 O O . THR A 1 297 ? -16.134 11.451 39.562 1.00 91.00 297 THR A O 1
ATOM 2309 N N . ALA A 1 298 ? -14.798 11.963 37.817 1.00 93.06 298 ALA A N 1
ATOM 2310 C CA . ALA A 1 298 ? -14.708 10.610 37.292 1.00 93.06 298 ALA A CA 1
ATOM 2311 C C . ALA A 1 298 ? -13.247 10.198 37.100 1.00 93.06 298 ALA A C 1
ATOM 2313 O O . ALA A 1 298 ? -12.415 10.997 36.675 1.00 93.06 298 ALA A O 1
ATOM 2314 N N . MET A 1 299 ? -12.935 8.946 37.415 1.00 95.19 299 MET A N 1
ATOM 2315 C CA . MET A 1 299 ? -11.677 8.307 37.051 1.00 95.19 299 MET A CA 1
ATOM 2316 C C . MET A 1 299 ? -11.969 7.273 35.977 1.00 95.19 299 MET A C 1
ATOM 2318 O O . MET A 1 299 ? -12.810 6.394 36.181 1.00 95.19 299 MET A O 1
ATOM 2322 N N . ILE A 1 300 ? -11.274 7.378 34.853 1.00 94.94 300 ILE A N 1
ATOM 2323 C CA . ILE A 1 300 ? -11.394 6.451 33.738 1.00 94.94 300 ILE A CA 1
ATOM 2324 C C . ILE A 1 300 ? -10.068 5.722 33.610 1.00 94.94 300 ILE A C 1
ATOM 2326 O O . ILE A 1 300 ? -9.023 6.355 33.541 1.00 94.94 300 ILE A O 1
ATOM 2330 N N . ALA A 1 301 ? -10.107 4.396 33.605 1.00 93.56 301 ALA A N 1
ATOM 2331 C CA . ALA A 1 301 ? -8.919 3.562 33.523 1.00 93.56 301 ALA A CA 1
ATOM 2332 C C . ALA A 1 301 ? -9.086 2.490 32.445 1.00 93.56 301 ALA A C 1
ATOM 2334 O O . ALA A 1 301 ? -10.105 1.795 32.411 1.00 93.56 301 ALA A O 1
ATOM 2335 N N . LEU A 1 302 ? -8.078 2.349 31.587 1.00 93.75 302 LEU A N 1
ATOM 2336 C CA . LEU A 1 302 ? -7.995 1.320 30.558 1.00 93.75 302 LEU A CA 1
ATOM 2337 C C . LEU A 1 302 ? -7.107 0.174 31.047 1.00 93.75 302 LEU A C 1
ATOM 2339 O O . LEU A 1 302 ? -5.960 0.388 31.437 1.00 93.75 302 LEU A O 1
ATOM 2343 N N . TYR A 1 303 ? -7.630 -1.044 30.979 1.00 91.31 303 TYR A N 1
ATOM 2344 C CA . TYR A 1 303 ? -6.932 -2.270 31.343 1.00 91.31 303 TYR A CA 1
ATOM 2345 C C . TYR A 1 303 ? -6.814 -3.215 30.149 1.00 91.31 303 TYR A C 1
ATOM 2347 O O . TYR A 1 303 ? -7.738 -3.324 29.342 1.00 91.31 303 TYR A O 1
ATOM 2355 N N . GLN A 1 304 ? -5.722 -3.973 30.104 1.00 90.38 304 GLN A N 1
ATOM 2356 C CA . GLN A 1 304 ? -5.483 -5.071 29.169 1.00 90.38 304 GLN A CA 1
ATOM 2357 C C . GLN A 1 304 ? -4.987 -6.280 29.961 1.00 90.38 304 GLN A C 1
ATOM 2359 O O . GLN A 1 304 ? -3.947 -6.204 30.602 1.00 90.38 304 GLN A O 1
ATOM 2364 N N . GLN A 1 305 ? -5.745 -7.382 29.956 1.00 85.81 305 GLN A N 1
ATOM 2365 C CA . GLN A 1 305 ? -5.432 -8.578 30.762 1.00 85.81 305 GLN A CA 1
ATOM 2366 C C . GLN A 1 305 ? -5.071 -8.250 32.231 1.00 85.81 305 GLN A C 1
ATOM 2368 O O . GLN A 1 305 ? -4.062 -8.717 32.752 1.00 85.81 305 GLN A O 1
ATOM 2373 N N . ASP A 1 306 ? -5.871 -7.397 32.879 1.00 87.00 306 ASP A N 1
ATOM 2374 C CA . ASP A 1 306 ? -5.669 -6.888 34.249 1.00 87.00 306 ASP A CA 1
ATOM 2375 C C . ASP A 1 306 ? -4.470 -5.934 34.454 1.00 87.00 306 ASP A C 1
ATOM 2377 O O . ASP A 1 306 ? -4.289 -5.398 35.549 1.00 87.00 306 ASP A O 1
ATOM 2381 N N . LEU A 1 307 ? -3.685 -5.635 33.413 1.00 89.56 307 LEU A N 1
ATOM 2382 C CA . LEU A 1 307 ? -2.653 -4.597 33.441 1.00 89.56 307 LEU A CA 1
ATOM 2383 C C . LEU A 1 307 ? -3.273 -3.220 33.173 1.00 89.56 307 LEU A C 1
ATOM 2385 O O . LEU A 1 307 ? -3.892 -3.017 32.131 1.00 89.56 307 LEU A O 1
ATOM 2389 N N . LEU A 1 308 ? -3.078 -2.268 34.088 1.00 93.25 308 LEU A N 1
ATOM 2390 C CA . LEU A 1 308 ? -3.451 -0.865 33.883 1.00 93.25 308 LEU A CA 1
ATOM 2391 C C . LEU A 1 308 ? -2.543 -0.237 32.815 1.00 93.25 308 LEU A C 1
ATOM 2393 O O . LEU A 1 308 ? -1.329 -0.170 33.011 1.00 93.25 308 LEU A O 1
ATOM 2397 N N . LEU A 1 309 ? -3.134 0.234 31.718 1.00 89.88 309 LEU A N 1
ATOM 2398 C CA . LEU A 1 309 ? -2.423 0.899 30.624 1.00 89.88 309 LEU A CA 1
ATOM 2399 C C . LEU A 1 309 ? -2.441 2.419 30.773 1.00 89.88 309 LEU A C 1
ATOM 2401 O O . LEU A 1 309 ? -1.397 3.064 30.760 1.00 89.88 309 LEU A O 1
ATOM 2405 N N . GLU A 1 310 ? -3.640 2.978 30.918 1.00 92.06 310 GLU A N 1
ATOM 2406 C CA . GLU A 1 310 ? -3.894 4.418 30.913 1.00 92.06 310 GLU A CA 1
ATOM 2407 C C . GLU A 1 310 ? -4.920 4.750 31.996 1.00 92.06 310 GLU A C 1
ATOM 2409 O O . GLU A 1 310 ? -5.820 3.955 32.285 1.00 92.06 310 GLU A O 1
ATOM 2414 N N . THR A 1 311 ? -4.784 5.922 32.612 1.00 94.50 311 THR A N 1
ATOM 2415 C CA . THR A 1 311 ? -5.770 6.446 33.557 1.00 94.50 311 THR A CA 1
ATOM 2416 C C . THR A 1 311 ? -5.903 7.947 33.379 1.00 94.50 311 THR A C 1
ATOM 2418 O O . THR A 1 311 ? -4.905 8.656 33.312 1.00 94.50 311 THR A O 1
ATOM 2421 N N . GLU A 1 312 ? -7.140 8.423 33.358 1.00 95.12 312 GLU A N 1
ATOM 2422 C CA . GLU A 1 312 ? -7.488 9.826 33.170 1.00 95.12 312 GLU A CA 1
ATOM 2423 C C . GLU A 1 312 ? -8.507 10.256 34.221 1.00 95.12 312 GLU A C 1
ATOM 2425 O O . GLU A 1 312 ? -9.401 9.493 34.603 1.00 95.12 312 GLU A O 1
ATOM 2430 N N . LYS A 1 313 ? -8.373 11.493 34.703 1.00 93.81 313 LYS A N 1
ATOM 2431 C CA . LYS A 1 313 ? -9.276 12.067 35.702 1.00 93.81 313 LYS A CA 1
ATOM 2432 C C . LYS A 1 313 ? -10.058 13.223 35.095 1.00 93.81 313 LYS A C 1
ATOM 2434 O O . LYS A 1 313 ? -9.474 14.238 34.737 1.00 93.81 313 LYS A O 1
ATOM 2439 N N . LEU A 1 314 ? -11.381 13.105 35.112 1.00 92.50 314 LEU A N 1
ATOM 2440 C CA . LEU A 1 314 ? -12.314 14.163 34.734 1.00 92.50 314 LEU A CA 1
ATOM 2441 C C . LEU A 1 314 ? -12.811 14.885 35.986 1.00 92.50 314 LEU A C 1
ATOM 2443 O O . LEU A 1 314 ? -13.170 14.245 36.979 1.00 92.50 314 LEU A O 1
ATOM 2447 N N . SER A 1 315 ? -12.816 16.214 35.950 1.00 89.56 315 SER A N 1
ATOM 2448 C CA . SER A 1 315 ? -13.168 17.089 37.072 1.00 89.56 315 SER A CA 1
ATOM 2449 C C . SER A 1 315 ? -14.376 17.994 36.798 1.00 89.56 315 SER A C 1
ATOM 2451 O O . SER A 1 315 ? -14.726 18.787 37.673 1.00 89.56 315 SER A O 1
ATOM 2453 N N . GLY A 1 316 ? -15.032 17.874 35.639 1.00 83.38 316 GLY A N 1
ATOM 2454 C CA . GLY A 1 316 ? -16.232 18.644 35.320 1.00 83.38 316 GLY A CA 1
ATOM 2455 C C . GLY A 1 316 ? -16.891 18.285 33.979 1.00 83.38 316 GLY A C 1
ATOM 2456 O O . GLY A 1 316 ? -16.381 17.433 33.251 1.00 83.38 316 GLY A O 1
ATOM 2457 N N . PRO A 1 317 ? -18.020 18.946 33.648 1.00 78.31 317 PRO A N 1
ATOM 2458 C CA . PRO A 1 317 ? -18.882 18.620 32.505 1.00 78.31 317 PRO A CA 1
ATOM 2459 C C . PRO A 1 317 ? -18.320 18.984 31.113 1.00 78.31 317 PRO A C 1
ATOM 2461 O O . PRO A 1 317 ? -18.996 18.804 30.103 1.00 78.31 317 PRO A O 1
ATOM 2464 N N . GLU A 1 318 ? -17.090 19.492 31.049 1.00 79.12 318 GLU A N 1
ATOM 2465 C CA . GLU A 1 318 ? -16.373 19.788 29.799 1.00 79.12 318 GLU A CA 1
ATOM 2466 C C . GLU A 1 318 ? -15.024 19.061 29.715 1.00 79.12 318 GLU A C 1
ATOM 2468 O O . GLU A 1 318 ? -14.369 19.104 28.678 1.00 79.12 318 GLU A O 1
ATOM 2473 N N . ASP A 1 319 ? -14.628 18.342 30.773 1.00 85.69 319 ASP A N 1
ATOM 2474 C CA . ASP A 1 319 ? -13.397 17.562 30.745 1.00 85.69 319 ASP A CA 1
ATOM 2475 C C . ASP A 1 319 ? -13.598 16.310 29.882 1.00 85.69 319 ASP A C 1
ATOM 2477 O O . ASP A 1 319 ? -14.600 15.590 29.989 1.00 85.69 319 ASP A O 1
ATOM 2481 N N . GLU A 1 320 ? -12.601 16.035 29.049 1.00 90.62 320 GLU A N 1
ATOM 2482 C CA . GLU A 1 320 ? -12.572 14.911 28.123 1.00 90.62 320 GLU A CA 1
ATOM 2483 C C . GLU A 1 320 ? -11.370 14.013 28.427 1.00 90.62 320 GLU A C 1
ATOM 2485 O O . GLU A 1 320 ? -10.252 14.492 28.608 1.00 90.62 320 GLU A O 1
ATOM 2490 N N . ALA A 1 321 ? -11.601 12.702 28.460 1.00 91.62 321 ALA A N 1
ATOM 2491 C CA . ALA A 1 321 ? -10.543 11.700 28.464 1.00 91.62 321 ALA A CA 1
ATOM 2492 C C . ALA A 1 321 ? -10.454 11.094 27.071 1.00 91.62 321 ALA A C 1
ATOM 2494 O O . ALA A 1 321 ? -11.487 10.751 26.493 1.00 91.62 321 ALA A O 1
ATOM 2495 N N . ALA A 1 322 ? -9.237 10.904 26.575 1.00 91.31 322 ALA A N 1
ATOM 2496 C CA . ALA A 1 322 ? -8.961 10.176 25.348 1.00 91.31 322 ALA A CA 1
ATOM 2497 C C . ALA A 1 322 ? -8.125 8.941 25.690 1.00 91.31 322 ALA A C 1
ATOM 2499 O O . ALA A 1 322 ? -7.077 9.059 26.316 1.00 91.31 322 ALA A O 1
ATOM 2500 N N . LEU A 1 323 ? -8.610 7.764 25.301 1.00 90.69 323 LEU A N 1
ATOM 2501 C CA . LEU A 1 323 ? -7.959 6.480 25.549 1.00 90.69 323 LEU A CA 1
ATOM 2502 C C . LEU A 1 323 ? -7.743 5.754 24.231 1.00 90.69 323 LEU A C 1
ATOM 2504 O O . LEU A 1 323 ? -8.653 5.698 23.402 1.00 90.69 323 LEU A O 1
ATOM 2508 N N . THR A 1 324 ? -6.580 5.138 24.040 1.00 89.06 324 THR A N 1
ATOM 2509 C CA . THR A 1 324 ? -6.307 4.404 22.796 1.00 89.06 324 THR A CA 1
ATOM 2510 C C . THR A 1 324 ? -6.691 2.933 22.935 1.00 89.06 324 THR A C 1
ATOM 2512 O O . THR A 1 324 ? -6.004 2.151 23.586 1.00 89.06 324 THR A O 1
ATOM 2515 N N . LEU A 1 325 ? -7.779 2.526 22.279 1.00 88.06 325 LEU A N 1
ATOM 2516 C CA . LEU A 1 325 ? -8.200 1.128 22.193 1.00 88.06 325 LEU A CA 1
ATOM 2517 C C . LEU A 1 325 ? -7.509 0.450 21.015 1.00 88.06 325 LEU A C 1
ATOM 2519 O O . LEU A 1 325 ? -7.540 0.983 19.906 1.00 88.06 325 LEU A O 1
ATOM 2523 N N . THR A 1 326 ? -6.944 -0.740 21.223 1.00 83.19 326 THR A N 1
ATOM 2524 C CA . THR A 1 326 ? -6.315 -1.523 20.151 1.00 83.19 326 THR A CA 1
ATOM 2525 C C . THR A 1 326 ? -7.012 -2.861 19.913 1.00 83.19 326 THR A C 1
ATOM 2527 O O . THR A 1 326 ? -7.627 -3.432 20.810 1.00 83.19 326 THR A O 1
ATOM 2530 N N . ASP A 1 327 ? -6.936 -3.364 18.678 1.00 74.50 327 ASP A N 1
ATOM 2531 C CA . ASP A 1 327 ? -7.599 -4.608 18.237 1.00 74.50 327 ASP A CA 1
ATOM 2532 C C . ASP A 1 327 ? -6.958 -5.901 18.783 1.00 74.50 327 ASP A C 1
ATOM 2534 O O . ASP A 1 327 ? -7.460 -7.002 18.549 1.00 74.50 327 ASP A O 1
ATOM 2538 N N . ASP A 1 328 ? -5.819 -5.801 19.467 1.00 64.25 328 ASP A N 1
ATOM 2539 C CA . ASP A 1 328 ? -4.953 -6.962 19.649 1.00 64.25 328 ASP A CA 1
ATOM 2540 C C . ASP A 1 328 ? -5.345 -7.836 20.866 1.00 64.25 328 ASP A C 1
ATOM 2542 O O . ASP A 1 328 ? -4.976 -9.010 20.881 1.00 64.25 328 ASP A O 1
ATOM 2546 N N . GLU A 1 329 ? -6.135 -7.350 21.845 1.00 69.06 329 GLU A N 1
ATOM 2547 C CA . GLU A 1 329 ? -6.429 -8.093 23.092 1.00 69.06 329 GLU A CA 1
ATOM 2548 C C . GLU A 1 329 ? -7.779 -7.773 23.781 1.00 69.06 329 GLU A C 1
ATOM 2550 O O . GLU A 1 329 ? -8.518 -6.872 23.394 1.00 69.06 329 GLU A O 1
ATOM 2555 N N . THR A 1 330 ? -8.125 -8.541 24.832 1.00 82.81 330 THR A N 1
ATOM 2556 C CA . THR A 1 330 ? -9.287 -8.243 25.693 1.00 82.81 330 THR A CA 1
ATOM 2557 C C . THR A 1 330 ? -8.982 -7.023 26.553 1.00 82.81 330 THR A C 1
ATOM 2559 O O . THR A 1 330 ? -8.134 -7.087 27.447 1.00 82.81 330 THR A O 1
ATOM 2562 N N . MET A 1 331 ? -9.711 -5.939 26.304 1.00 89.50 331 MET A N 1
ATOM 2563 C CA . MET A 1 331 ? -9.596 -4.698 27.062 1.00 89.50 331 MET A CA 1
ATOM 2564 C C . MET A 1 331 ? -10.777 -4.519 28.014 1.00 89.50 331 MET A C 1
ATOM 2566 O O . MET A 1 331 ? -11.871 -5.047 27.795 1.00 89.50 331 MET A O 1
ATOM 2570 N N . ALA A 1 332 ? -10.569 -3.759 29.081 1.00 91.56 332 ALA A N 1
ATOM 2571 C CA . ALA A 1 332 ? -11.640 -3.308 29.954 1.00 91.56 332 ALA A CA 1
ATOM 2572 C C . ALA A 1 332 ? -11.471 -1.823 30.264 1.00 91.56 332 ALA A C 1
ATOM 2574 O O . ALA A 1 332 ? -10.387 -1.384 30.637 1.00 91.56 332 ALA A O 1
ATOM 2575 N N . VAL A 1 333 ? -12.552 -1.062 30.139 1.00 92.62 333 VAL A N 1
ATOM 2576 C CA . VAL A 1 333 ? -12.596 0.337 30.565 1.00 92.62 333 VAL A CA 1
ATOM 2577 C C . VAL A 1 333 ? -13.368 0.397 31.869 1.00 92.62 333 VAL A C 1
ATOM 2579 O O . VAL A 1 333 ? -14.505 -0.063 31.9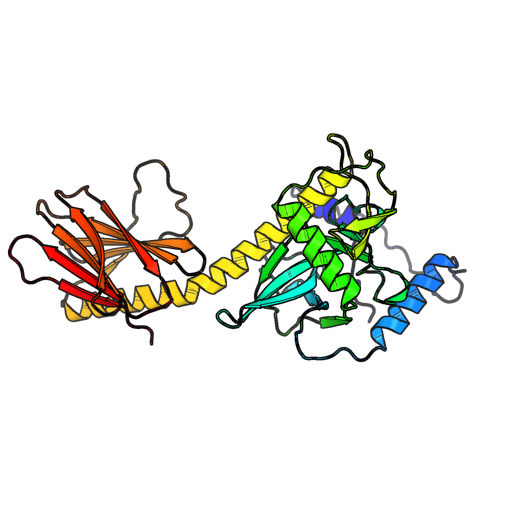49 1.00 92.62 333 VAL A O 1
ATOM 2582 N N . THR A 1 334 ? -12.747 0.942 32.906 1.00 94.31 334 THR A N 1
ATOM 2583 C CA . THR A 1 334 ? -13.393 1.175 34.197 1.00 94.31 334 THR A CA 1
ATOM 2584 C C . THR A 1 334 ? -13.687 2.656 34.348 1.00 94.31 334 THR A C 1
ATOM 2586 O O . THR A 1 334 ? -12.790 3.472 34.167 1.00 94.31 334 THR A O 1
ATOM 2589 N N . ILE A 1 335 ? -14.925 2.996 34.702 1.00 92.12 335 ILE A N 1
ATOM 2590 C CA . ILE A 1 335 ? -15.377 4.367 34.942 1.00 92.12 335 ILE A CA 1
ATOM 2591 C C . ILE A 1 335 ? -15.886 4.444 36.383 1.00 92.12 335 ILE A C 1
ATOM 2593 O O . ILE A 1 335 ? -16.940 3.899 36.713 1.00 92.12 335 ILE A O 1
ATOM 2597 N N . ALA A 1 336 ? -15.136 5.108 37.257 1.00 92.50 336 ALA A N 1
ATOM 2598 C CA . ALA A 1 336 ? -15.524 5.354 38.643 1.00 92.50 336 ALA A CA 1
ATOM 2599 C C . ALA A 1 336 ? -15.996 6.803 38.795 1.00 92.50 336 ALA A C 1
ATOM 2601 O O . ALA A 1 336 ? -15.206 7.717 38.582 1.00 92.50 336 ALA A O 1
ATOM 2602 N N . ILE A 1 337 ? -17.264 7.015 39.159 1.00 88.38 337 ILE A N 1
ATOM 2603 C CA . ILE A 1 337 ? -17.876 8.349 39.285 1.00 88.38 337 ILE A CA 1
ATOM 2604 C C . ILE A 1 337 ? -18.197 8.613 40.758 1.00 88.38 337 ILE A C 1
ATOM 2606 O O . ILE A 1 337 ? -19.014 7.905 41.356 1.00 88.38 337 ILE A O 1
ATOM 2610 N N . GLY A 1 338 ? -17.569 9.630 41.350 1.00 87.00 338 GLY A N 1
ATOM 2611 C CA . GLY A 1 338 ? -17.768 9.995 42.754 1.00 87.00 338 GLY A CA 1
ATOM 2612 C C . GLY A 1 338 ? -17.577 8.810 43.714 1.00 87.00 338 GLY A C 1
ATOM 2613 O O . GLY A 1 338 ? -16.527 8.173 43.730 1.00 87.00 338 GLY A O 1
ATOM 2614 N N . TYR A 1 339 ? -18.606 8.515 44.518 1.00 81.44 339 TYR A N 1
ATOM 2615 C CA . TYR A 1 339 ? -18.620 7.397 45.479 1.00 81.44 339 TYR A CA 1
ATOM 2616 C C . TYR A 1 339 ? -19.417 6.174 44.992 1.00 81.44 339 TYR A C 1
ATOM 2618 O O . TYR A 1 339 ? -19.728 5.281 45.782 1.00 81.44 339 TYR A O 1
ATOM 2626 N N . HIS A 1 340 ? -19.799 6.135 43.714 1.00 82.94 340 HIS A N 1
ATOM 2627 C CA . HIS A 1 340 ? -20.540 5.007 43.159 1.00 82.94 340 HIS A CA 1
ATOM 2628 C C . HIS A 1 340 ? -19.622 3.815 42.876 1.00 82.94 340 HIS A C 1
ATOM 2630 O O . HIS A 1 340 ? -18.411 3.957 42.706 1.00 82.94 340 HIS A O 1
ATOM 2636 N N . ALA A 1 341 ? -20.216 2.619 42.818 1.00 86.25 341 ALA A N 1
ATOM 2637 C CA . ALA A 1 341 ? -19.497 1.436 42.365 1.00 86.25 341 ALA A CA 1
ATOM 2638 C C . ALA A 1 341 ? -18.956 1.672 40.940 1.00 86.25 341 ALA A C 1
ATOM 2640 O O . ALA A 1 341 ? -19.679 2.238 40.113 1.00 86.25 341 ALA A O 1
ATOM 2641 N N . PRO A 1 342 ? -17.709 1.262 40.649 1.00 90.50 342 PRO A N 1
ATOM 2642 C CA . PRO A 1 342 ? -17.119 1.463 39.336 1.00 90.50 342 PRO A CA 1
ATOM 2643 C C . PRO A 1 342 ? -17.913 0.703 38.273 1.00 90.50 342 PRO A C 1
ATOM 2645 O O . PRO A 1 342 ? -18.247 -0.471 38.445 1.00 90.50 342 PRO A O 1
ATOM 2648 N N . LEU A 1 343 ? -18.196 1.379 37.164 1.00 91.12 343 LEU A N 1
ATOM 2649 C CA . LEU A 1 343 ? -18.776 0.764 35.981 1.00 91.12 343 LEU A CA 1
ATOM 2650 C C . LEU A 1 343 ? -17.646 0.104 35.199 1.00 91.12 343 LEU A C 1
ATOM 2652 O O . LEU A 1 343 ? -16.646 0.756 34.903 1.00 91.12 343 LEU A O 1
ATOM 2656 N N . ILE A 1 344 ? -17.792 -1.176 34.869 1.00 92.06 344 ILE A N 1
ATOM 2657 C CA . ILE A 1 344 ? -16.772 -1.920 34.129 1.00 92.06 344 ILE A CA 1
ATOM 2658 C C . ILE A 1 344 ? -17.343 -2.291 32.770 1.00 92.06 344 ILE A C 1
ATOM 2660 O O . ILE A 1 344 ? -18.309 -3.044 32.666 1.00 92.06 344 ILE A O 1
ATOM 2664 N N . TRP A 1 345 ? -16.721 -1.766 31.725 1.00 91.44 345 TRP A N 1
ATOM 2665 C CA . TRP A 1 345 ? -17.029 -2.081 30.346 1.00 91.44 345 TRP A CA 1
ATOM 2666 C C . TRP A 1 345 ? -16.000 -3.072 29.801 1.00 91.44 345 TRP A C 1
ATOM 2668 O O . TRP A 1 345 ? -14.854 -2.721 29.524 1.00 91.44 345 TRP A O 1
ATOM 2678 N N . HIS A 1 346 ? -16.412 -4.331 29.637 1.00 90.06 346 HIS A N 1
ATOM 2679 C CA . HIS A 1 346 ? -15.571 -5.361 29.031 1.00 90.06 346 HIS A CA 1
ATOM 2680 C C . HIS A 1 346 ? -15.644 -5.315 27.503 1.00 90.06 346 HIS A C 1
ATOM 2682 O O . HIS A 1 346 ? -16.656 -5.675 26.898 1.00 90.06 346 HIS A O 1
ATOM 2688 N N . ILE A 1 347 ? -14.528 -4.966 26.872 1.00 87.31 347 ILE A N 1
ATOM 2689 C CA . ILE A 1 347 ? -14.361 -4.973 25.424 1.00 87.31 347 ILE A CA 1
ATOM 2690 C C . ILE A 1 347 ? -13.855 -6.361 25.026 1.00 87.31 347 ILE A C 1
ATOM 2692 O O . ILE A 1 347 ? -12.660 -6.656 25.034 1.00 87.31 347 ILE A O 1
ATOM 2696 N N . ARG A 1 348 ? -14.802 -7.257 24.725 1.00 73.75 348 ARG A N 1
ATOM 2697 C CA . ARG A 1 348 ? -14.516 -8.606 24.215 1.00 73.75 348 ARG A CA 1
ATOM 2698 C C . ARG A 1 348 ? -14.810 -8.687 22.727 1.00 73.75 348 ARG A C 1
ATOM 2700 O O . ARG A 1 348 ? -15.930 -8.382 22.308 1.00 73.75 348 ARG A O 1
ATOM 2707 N N . ARG A 1 349 ? -13.843 -9.191 21.957 1.00 62.50 349 ARG A N 1
ATOM 2708 C CA . ARG A 1 349 ? -14.084 -9.636 20.581 1.00 62.50 349 ARG A CA 1
ATOM 2709 C C . ARG A 1 349 ? -15.045 -10.832 20.603 1.00 62.50 349 ARG A C 1
ATOM 2711 O O . ARG A 1 349 ? -14.903 -11.717 21.449 1.00 62.50 349 ARG A O 1
ATOM 2718 N N . ARG A 1 350 ? -16.043 -10.819 19.718 1.00 49.47 350 ARG A N 1
ATOM 2719 C CA . ARG A 1 350 ? -16.791 -12.026 19.344 1.00 49.47 350 ARG A CA 1
ATOM 2720 C C . ARG A 1 350 ? -16.089 -12.714 18.192 1.00 49.47 350 ARG A C 1
ATOM 2722 O O . ARG A 1 350 ? -15.569 -11.972 17.330 1.00 49.47 350 ARG A O 1
#

Radius of gyration: 26.63 Å; chains: 1; bounding box: 57×44×90 Å

Sequence (350 aa):
MTRNVWPSLASIARQLHASDDVIDDTPFVELLPFDDIDLPPHIAALIEQRVASQQRPQGNALQPGQLVSVPPSAFPPDRRPAVPVLLALDREDYRHGTWHAWVVAGEADYAGWHDLVVPAEEGLDPAAAMIQAWNAIELRIPVEAIPMGRLSIESLSAARLLAADAVERCPATASPRPGHIALRPVGDHCWALTGTPVAAKDPRTVYRAMYRKMITALSREAQSARQQPLLAGLVASIERFVHELGKSLEPVRWLPDAMGDESEMRAWRIDELFEVALLPVADKAVELRVRLLRNDTAMIALYQQDLLLETEKLSGPEDEAALTLTDDETMAVTIAIGYHAPLIWHIRRR

pLDDT: mean 82.04, std 16.64, range [29.08, 98.5]